Protein AF-A0A944KKH9-F1 (afdb_monomer)

Mean predicted aligned error: 15.94 Å

pLDDT: mean 72.29, std 21.58, range [27.69, 98.31]

Nearest PDB structures (foldseek):
  8tn1-assembly1_B  TM=4.182E-01  e=5.320E+00  synthetic construct
  7xp5-assembly1_R  TM=3.274E-01  e=9.081E+00  Acetivibrio thermocellus

Foldseek 3Di:
DDDLQQDPLLLVVLVVLLLVLLVLLLVLLVVVLCVVVPDPPDDDDCPPVVVNVVSVVSNLVSLVVNVVSLVVNCVLCVVVCPDPPNDPDPVSVVLVVLVVQLNVLSVCLSVLSVVVVVVDDPDDDDSSVVSNVSSCSNVVSVVVNCVVCVVVCVQPVDVPSQADPVRDGDDDPVRDDSSDDPPVPPPPPDDPDDDPPPPPDDADDDDRSVVSCVSSVPDDPPDPDVVVVVVVVVVVVPDDDPDDDDDDDDDDDD

Structure (mmCIF, N/CA/C/O backbone):
data_AF-A0A944KKH9-F1
#
_entry.id   AF-A0A944KKH9-F1
#
loop_
_atom_site.group_PDB
_atom_site.id
_atom_site.type_symbol
_atom_site.label_atom_id
_atom_site.label_alt_id
_atom_site.label_comp_id
_atom_site.label_asym_id
_atom_site.label_entity_id
_atom_site.label_seq_id
_atom_site.pdbx_PDB_ins_code
_atom_site.Cartn_x
_atom_site.Cartn_y
_atom_site.Cartn_z
_atom_site.occupancy
_atom_site.B_iso_or_equiv
_atom_site.auth_seq_id
_atom_site.auth_comp_id
_atom_site.auth_asym_id
_atom_site.auth_atom_id
_atom_site.pdbx_PDB_model_num
ATOM 1 N N . MET A 1 1 ? -4.682 18.441 26.684 1.00 27.69 1 MET A N 1
ATOM 2 C CA . MET A 1 1 ? -4.581 19.286 25.473 1.00 27.69 1 MET A CA 1
ATOM 3 C C . MET A 1 1 ? -4.795 18.408 24.243 1.00 27.69 1 MET A C 1
ATOM 5 O O . MET A 1 1 ? -3.860 17.760 23.792 1.00 27.69 1 MET A O 1
ATOM 9 N N . ALA A 1 2 ? -6.036 18.292 23.765 1.00 29.28 2 ALA A N 1
ATOM 10 C CA . ALA A 1 2 ? -6.352 17.559 22.538 1.00 29.28 2 ALA A CA 1
ATOM 11 C C . ALA A 1 2 ? -6.134 18.502 21.347 1.00 29.28 2 ALA A C 1
ATOM 13 O O . ALA A 1 2 ? -6.720 19.581 21.308 1.00 29.28 2 ALA A O 1
ATOM 14 N N . SER A 1 3 ? -5.246 18.148 20.416 1.00 30.47 3 SER A N 1
ATOM 15 C CA . SER A 1 3 ? -5.043 18.959 19.216 1.00 30.47 3 SER A CA 1
ATOM 16 C C . SER A 1 3 ? -6.273 18.868 18.290 1.00 30.47 3 SER A C 1
ATOM 18 O O . SER A 1 3 ? -6.868 17.792 18.193 1.00 30.47 3 SER A O 1
ATOM 20 N N . PRO A 1 4 ? -6.636 19.941 17.560 1.00 39.06 4 PRO A N 1
ATOM 21 C CA . PRO A 1 4 ? -7.816 19.995 16.677 1.00 39.06 4 PRO A CA 1
ATOM 22 C C . PRO A 1 4 ? -7.866 18.990 15.502 1.00 39.06 4 PRO A C 1
ATOM 24 O O . PRO A 1 4 ? -8.799 19.030 14.710 1.00 39.06 4 PRO A O 1
ATOM 27 N N . ASN A 1 5 ? -6.882 18.092 15.360 1.00 42.72 5 ASN A N 1
ATOM 28 C CA . ASN A 1 5 ? -6.650 17.275 14.157 1.00 42.72 5 ASN A CA 1
ATOM 29 C C . ASN A 1 5 ? -7.143 15.815 14.243 1.00 42.72 5 ASN A C 1
ATOM 31 O O . ASN A 1 5 ? -6.705 14.972 13.462 1.00 42.72 5 ASN A O 1
ATOM 35 N N . ARG A 1 6 ? -8.041 15.469 15.173 1.00 54.31 6 ARG A N 1
ATOM 36 C CA . ARG A 1 6 ? -8.579 14.095 15.302 1.00 54.31 6 ARG A CA 1
ATOM 37 C C . ARG A 1 6 ? -10.061 14.001 14.941 1.00 54.31 6 ARG A C 1
ATOM 39 O O . ARG A 1 6 ? -10.852 13.429 15.680 1.00 54.31 6 ARG A O 1
ATOM 46 N N . ASN A 1 7 ? -10.445 14.538 13.788 1.00 58.34 7 ASN A N 1
ATOM 47 C CA . ASN A 1 7 ? -11.812 14.381 13.295 1.00 58.34 7 ASN A CA 1
ATOM 48 C C . ASN A 1 7 ? -11.965 13.002 12.628 1.00 58.34 7 ASN A C 1
ATOM 50 O O . ASN A 1 7 ? -11.134 12.610 11.805 1.00 58.34 7 ASN A O 1
ATOM 54 N N . ALA A 1 8 ? -13.044 12.272 12.938 1.00 60.56 8 ALA A N 1
ATOM 55 C CA . ALA A 1 8 ? -13.350 10.954 12.357 1.00 60.56 8 ALA A CA 1
ATOM 56 C C . ALA A 1 8 ? -13.280 10.951 10.815 1.00 60.56 8 ALA A C 1
ATOM 58 O O . ALA A 1 8 ? -12.811 9.997 10.192 1.00 60.56 8 ALA A O 1
ATOM 59 N N . ARG A 1 9 ? -13.654 12.074 10.192 1.00 66.44 9 ARG A N 1
ATOM 60 C CA . ARG A 1 9 ? -13.549 12.302 8.749 1.00 66.44 9 ARG A CA 1
ATOM 61 C C . ARG A 1 9 ? -12.108 12.235 8.231 1.00 66.44 9 ARG A C 1
ATOM 63 O O . ARG A 1 9 ? -11.870 11.553 7.236 1.00 66.44 9 ARG A O 1
ATOM 70 N N . SER A 1 10 ? -11.150 12.873 8.905 1.00 66.88 10 SER A N 1
ATOM 71 C CA . SER A 1 10 ? -9.732 12.841 8.518 1.00 66.88 10 SER A CA 1
ATOM 72 C C . SER A 1 10 ? -9.188 11.407 8.584 1.00 66.88 10 SER A C 1
ATOM 74 O O . SER A 1 10 ? -8.499 10.964 7.666 1.00 66.88 10 SER A O 1
ATOM 76 N N . ALA A 1 11 ? -9.587 10.627 9.597 1.00 70.06 11 ALA A N 1
ATOM 77 C CA . ALA A 1 11 ? -9.208 9.216 9.722 1.00 70.06 11 ALA A CA 1
ATOM 78 C C . ALA A 1 11 ? -9.753 8.336 8.577 1.00 70.06 11 ALA A C 1
ATOM 80 O O . ALA A 1 11 ? -9.044 7.443 8.096 1.00 70.06 11 ALA A O 1
ATOM 81 N N . VAL A 1 12 ? -10.984 8.596 8.120 1.00 73.75 12 VAL A N 1
ATOM 82 C CA . VAL A 1 12 ? -11.599 7.904 6.972 1.00 73.75 12 VAL A CA 1
ATOM 83 C C . VAL A 1 12 ? -10.919 8.295 5.661 1.00 73.75 12 VAL A C 1
ATOM 85 O O . VAL A 1 12 ? -10.580 7.419 4.865 1.00 73.75 12 VAL A O 1
ATOM 88 N N . VAL A 1 13 ? -10.686 9.590 5.429 1.00 78.56 13 VAL A N 1
ATOM 89 C CA . VAL A 1 13 ? -10.024 10.084 4.209 1.00 78.56 13 VAL A CA 1
ATOM 90 C C . VAL A 1 13 ? -8.615 9.506 4.091 1.00 78.56 13 VAL A C 1
ATOM 92 O O . VAL A 1 13 ? -8.279 8.947 3.048 1.00 78.56 13 VAL A O 1
ATOM 95 N N . LEU A 1 14 ? -7.825 9.556 5.167 1.00 80.06 14 LEU A N 1
ATOM 96 C CA . LEU A 1 14 ? -6.483 8.969 5.201 1.00 80.06 14 LEU A CA 1
ATOM 97 C C . LEU A 1 14 ? -6.516 7.460 4.936 1.00 80.06 14 LEU A C 1
ATOM 99 O O . LEU A 1 14 ? -5.721 6.967 4.143 1.00 80.06 14 LEU A O 1
ATOM 103 N N . GLY A 1 15 ? -7.466 6.736 5.538 1.00 84.31 15 GLY A N 1
ATOM 104 C CA . GLY A 1 15 ? -7.642 5.303 5.291 1.00 84.31 15 GLY A CA 1
ATOM 105 C C . GLY A 1 15 ? -7.956 4.981 3.827 1.00 84.31 15 GLY A C 1
ATOM 106 O O . GLY A 1 15 ? -7.370 4.061 3.261 1.00 84.31 15 GLY A O 1
ATOM 107 N N . ARG A 1 16 ? -8.830 5.765 3.185 1.00 88.00 16 ARG A N 1
ATOM 108 C CA . ARG A 1 16 ? -9.191 5.585 1.768 1.00 88.00 16 ARG A CA 1
ATOM 109 C C . ARG A 1 16 ? -8.032 5.894 0.828 1.00 88.00 16 ARG A C 1
ATOM 111 O O . ARG A 1 16 ? -7.808 5.135 -0.109 1.00 88.00 16 ARG A O 1
ATOM 118 N N . LEU A 1 17 ? -7.303 6.982 1.077 1.00 90.56 17 LEU A N 1
ATOM 119 C CA . LEU A 1 17 ? -6.124 7.343 0.286 1.00 90.56 17 LEU A CA 1
ATOM 120 C C . LEU A 1 17 ? -5.031 6.279 0.409 1.00 90.56 17 LEU A C 1
ATOM 122 O O . LEU A 1 17 ? -4.457 5.880 -0.599 1.00 90.56 17 LEU A O 1
ATOM 126 N N . LEU A 1 18 ? -4.799 5.778 1.624 1.00 91.25 18 LEU A N 1
ATOM 127 C CA . LEU A 1 18 ? -3.830 4.718 1.883 1.00 91.25 18 LEU A CA 1
ATOM 128 C C . LEU A 1 18 ? -4.221 3.410 1.178 1.00 91.25 18 LEU A C 1
ATOM 130 O O . LEU A 1 18 ? -3.398 2.815 0.489 1.00 91.25 18 LEU A O 1
ATOM 134 N N . GLY A 1 19 ? -5.489 2.996 1.287 1.00 91.94 19 GLY A N 1
ATOM 135 C CA . GLY A 1 19 ? -6.004 1.818 0.585 1.00 91.94 19 GLY A CA 1
ATOM 136 C C . GLY A 1 19 ? -5.890 1.940 -0.937 1.00 91.94 19 GLY A C 1
ATOM 137 O O . GLY A 1 19 ? -5.425 1.012 -1.594 1.00 91.94 19 GLY A O 1
ATOM 138 N N . LEU A 1 20 ? -6.242 3.102 -1.499 1.00 95.75 20 LEU A N 1
ATOM 139 C CA . LEU A 1 20 ? -6.094 3.37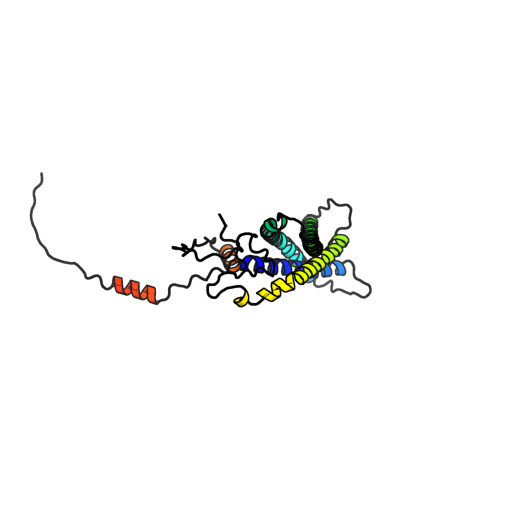1 -2.931 1.00 95.75 20 LEU A CA 1
ATOM 140 C C . LEU A 1 20 ? -4.627 3.292 -3.370 1.00 95.75 20 LEU A C 1
ATOM 142 O O . LEU A 1 20 ? -4.332 2.654 -4.378 1.00 95.75 20 LEU A O 1
ATOM 146 N N . ALA A 1 21 ? -3.712 3.902 -2.614 1.00 96.94 21 ALA A N 1
ATOM 147 C CA . ALA A 1 21 ? -2.289 3.872 -2.927 1.00 96.94 21 ALA A CA 1
ATOM 148 C C . ALA A 1 21 ? -1.737 2.436 -2.925 1.00 96.94 21 ALA A C 1
ATOM 150 O O . ALA A 1 21 ? -1.024 2.065 -3.855 1.00 96.94 21 ALA A O 1
ATOM 151 N N . PHE A 1 22 ? -2.132 1.597 -1.958 1.00 97.69 22 PHE A N 1
ATOM 152 C CA . PHE A 1 22 ? -1.748 0.181 -1.950 1.00 97.69 22 PHE A CA 1
ATOM 153 C C . PHE A 1 22 ? -2.268 -0.584 -3.167 1.00 97.69 22 PHE A C 1
ATOM 155 O O . PHE A 1 22 ? -1.512 -1.346 -3.763 1.00 97.69 22 PHE A O 1
ATOM 162 N N . VAL A 1 23 ? -3.522 -0.369 -3.572 1.00 97.69 23 VAL A N 1
ATOM 163 C CA . VAL A 1 23 ? -4.091 -1.016 -4.768 1.00 97.69 23 VAL A CA 1
ATOM 164 C C . VAL A 1 23 ? -3.362 -0.570 -6.037 1.00 97.69 23 VAL A C 1
ATOM 166 O O . VAL A 1 23 ? -3.048 -1.402 -6.888 1.00 97.69 23 VAL A O 1
ATOM 169 N N . VAL A 1 24 ? -3.041 0.721 -6.149 1.00 98.19 24 VAL A N 1
ATOM 170 C CA . VAL A 1 24 ? -2.259 1.262 -7.270 1.00 98.19 24 VAL A CA 1
ATOM 171 C C . VAL A 1 24 ? -0.868 0.630 -7.316 1.00 98.19 24 VAL A C 1
ATOM 173 O O . VAL A 1 24 ? -0.473 0.127 -8.371 1.00 98.19 24 VAL A O 1
ATOM 176 N N . CYS A 1 25 ? -0.142 0.595 -6.192 1.00 98.19 25 CYS A N 1
ATOM 177 C CA . CYS A 1 25 ? 1.160 -0.069 -6.103 1.00 98.19 25 CYS A CA 1
ATOM 178 C C . CYS A 1 25 ? 1.055 -1.559 -6.443 1.00 98.19 25 CYS A C 1
ATOM 180 O O . CYS A 1 25 ? 1.866 -2.063 -7.211 1.00 98.19 25 CYS A O 1
ATOM 182 N N . PHE A 1 26 ? 0.041 -2.260 -5.939 1.00 98.31 26 PHE A N 1
ATOM 183 C CA . PHE A 1 26 ? -0.151 -3.679 -6.221 1.00 98.31 26 PHE A CA 1
ATOM 184 C C . PHE A 1 26 ? -0.379 -3.941 -7.712 1.00 98.31 26 PHE A C 1
ATOM 186 O O . PHE A 1 26 ? 0.343 -4.734 -8.307 1.00 98.31 26 PHE A O 1
ATOM 193 N N . GLY A 1 27 ? -1.320 -3.235 -8.346 1.00 97.69 27 GLY A N 1
ATOM 194 C CA . GLY A 1 27 ? -1.621 -3.427 -9.768 1.00 97.69 27 GLY A CA 1
ATOM 195 C C . GLY A 1 27 ? -0.436 -3.093 -10.678 1.00 97.69 27 GLY A C 1
ATOM 196 O O . GLY A 1 27 ? -0.085 -3.872 -11.563 1.00 97.69 27 GLY A O 1
ATOM 197 N N . THR A 1 28 ? 0.227 -1.961 -10.430 1.00 97.56 28 THR A N 1
ATOM 198 C CA . THR A 1 28 ? 1.429 -1.562 -11.188 1.00 97.56 28 THR A CA 1
ATOM 199 C C . THR A 1 28 ? 2.620 -2.491 -10.924 1.00 97.56 28 THR A C 1
ATOM 201 O O . THR A 1 28 ? 3.369 -2.805 -11.848 1.00 97.56 28 THR A O 1
ATOM 204 N N . GLY A 1 29 ? 2.765 -2.987 -9.693 1.00 96.81 29 GLY A N 1
ATOM 205 C CA . GLY A 1 29 ? 3.797 -3.944 -9.300 1.00 96.81 29 GLY A CA 1
ATOM 206 C C . GLY A 1 29 ? 3.606 -5.308 -9.959 1.00 96.81 29 GLY A C 1
ATOM 207 O O . GLY A 1 29 ? 4.560 -5.843 -10.518 1.00 96.81 29 GLY A O 1
ATOM 208 N N . LEU A 1 30 ? 2.373 -5.828 -9.985 1.00 96.12 30 LEU A N 1
ATOM 209 C CA . LEU A 1 30 ? 2.032 -7.056 -10.711 1.00 96.12 30 LEU A CA 1
ATOM 210 C C . LEU A 1 30 ? 2.329 -6.924 -12.200 1.00 96.12 30 LEU A C 1
ATOM 212 O O . LEU A 1 30 ? 2.942 -7.816 -12.784 1.00 96.12 30 LEU A O 1
ATOM 216 N N . TYR A 1 31 ? 1.935 -5.803 -12.806 1.00 94.19 31 TYR A N 1
ATOM 217 C CA . TYR A 1 31 ? 2.246 -5.529 -14.205 1.00 94.19 31 TYR A CA 1
ATOM 218 C C . TYR A 1 31 ? 3.760 -5.572 -14.461 1.00 94.19 31 TYR A C 1
ATOM 220 O O . TYR A 1 31 ? 4.216 -6.291 -15.347 1.00 94.19 31 TYR A O 1
ATOM 228 N N . SER A 1 32 ? 4.549 -4.871 -13.641 1.00 93.75 32 SER A N 1
ATOM 229 C CA . SER A 1 32 ? 6.014 -4.861 -13.747 1.00 93.75 32 SER A CA 1
ATOM 230 C C . SER A 1 32 ? 6.636 -6.247 -13.529 1.00 93.75 32 SER A C 1
ATOM 232 O O . SER A 1 32 ? 7.564 -6.631 -14.245 1.00 93.75 32 SER A O 1
ATOM 234 N N . TYR A 1 33 ? 6.110 -7.022 -12.577 1.00 94.56 33 TYR A N 1
ATOM 235 C CA . TYR A 1 33 ? 6.578 -8.371 -12.277 1.00 94.56 33 TYR A CA 1
ATOM 236 C C . TYR A 1 33 ? 6.319 -9.329 -13.441 1.00 94.56 33 TYR A C 1
ATOM 238 O O . TYR A 1 33 ? 7.254 -9.966 -13.921 1.00 94.56 33 TYR A O 1
ATOM 246 N N . PHE A 1 34 ? 5.088 -9.388 -13.952 1.00 93.12 34 PHE A N 1
ATOM 247 C CA . PHE A 1 34 ? 4.732 -10.293 -15.046 1.00 93.12 34 PHE A CA 1
ATOM 248 C C . PHE A 1 34 ? 5.319 -9.880 -16.398 1.00 93.12 34 PHE A C 1
ATOM 250 O O . PHE A 1 34 ? 5.518 -10.735 -17.257 1.00 93.12 34 PHE A O 1
ATOM 257 N N . LEU A 1 35 ? 5.660 -8.604 -16.586 1.00 91.81 35 LEU A N 1
ATOM 258 C CA . LEU A 1 35 ? 6.424 -8.167 -17.754 1.00 91.81 35 LEU A CA 1
ATOM 259 C C . LEU A 1 35 ? 7.851 -8.743 -17.740 1.00 91.81 35 LEU A C 1
ATOM 261 O O . LEU A 1 35 ? 8.397 -9.058 -18.794 1.00 91.81 35 LEU A O 1
ATOM 265 N N . GLN A 1 36 ? 8.443 -8.918 -16.554 1.00 90.81 36 GLN A N 1
ATOM 266 C CA . GLN A 1 36 ? 9.783 -9.494 -16.378 1.00 90.81 36 GLN A CA 1
ATOM 267 C C . GLN A 1 36 ? 9.778 -11.023 -16.232 1.00 90.81 36 GLN A C 1
ATOM 269 O O . GLN A 1 36 ? 10.756 -11.676 -16.586 1.00 90.81 36 GLN A O 1
ATOM 274 N N . GLN A 1 37 ? 8.710 -11.583 -15.666 1.00 90.69 37 GLN A N 1
ATOM 275 C CA . GLN A 1 37 ? 8.531 -13.007 -15.380 1.00 90.69 37 GLN A CA 1
ATOM 276 C C . GLN A 1 37 ? 7.129 -13.454 -15.826 1.00 90.69 37 GLN A C 1
ATOM 278 O O . GLN A 1 37 ? 6.258 -13.696 -14.986 1.00 90.69 37 GLN A O 1
ATOM 283 N N . PRO A 1 38 ? 6.867 -13.514 -17.143 1.00 90.38 38 PRO A N 1
ATOM 284 C CA . PRO A 1 38 ? 5.561 -13.908 -17.653 1.00 90.38 38 PRO A CA 1
ATOM 285 C C . PRO A 1 38 ? 5.282 -15.384 -17.361 1.00 90.38 38 PRO A C 1
ATOM 287 O O . PRO A 1 38 ? 6.163 -16.237 -17.481 1.00 90.38 38 PRO A O 1
ATOM 290 N N . LEU A 1 39 ? 4.032 -15.696 -17.018 1.00 90.00 39 LEU A N 1
ATOM 291 C CA . LEU A 1 39 ? 3.556 -17.078 -16.972 1.00 90.00 39 LEU A CA 1
ATOM 292 C C . LEU A 1 39 ? 3.448 -17.652 -18.399 1.00 90.00 39 LEU A C 1
ATOM 294 O O . LEU A 1 39 ? 3.313 -16.885 -19.362 1.00 90.00 39 LEU A O 1
ATOM 298 N N . PRO A 1 40 ? 3.458 -18.988 -18.564 1.00 92.38 40 PRO A N 1
ATOM 299 C CA . PRO A 1 40 ? 3.258 -19.617 -19.866 1.00 92.38 40 PRO A CA 1
ATOM 300 C C . PRO A 1 40 ? 1.995 -19.091 -20.564 1.00 92.38 40 PRO A C 1
ATOM 302 O O . PRO A 1 40 ? 0.908 -19.096 -19.993 1.00 92.38 40 PRO A O 1
ATOM 305 N N . GLY A 1 41 ? 2.143 -18.608 -21.800 1.00 87.44 41 GLY A N 1
ATOM 306 C CA . GLY A 1 41 ? 1.041 -18.057 -22.599 1.00 87.44 41 GLY A CA 1
ATOM 307 C C . GLY A 1 41 ? 0.744 -16.566 -22.389 1.00 87.44 41 GLY A C 1
ATOM 308 O O . GLY A 1 41 ? 0.039 -15.983 -23.212 1.00 87.44 41 GLY A O 1
ATOM 309 N N . MET A 1 42 ? 1.315 -15.909 -21.371 1.00 89.81 42 MET A N 1
ATOM 310 C CA . MET A 1 42 ? 1.160 -14.461 -21.191 1.00 89.81 42 MET A CA 1
ATOM 311 C C . MET A 1 42 ? 2.081 -13.687 -22.135 1.00 89.81 42 MET A C 1
ATOM 313 O O . MET A 1 42 ? 3.294 -13.885 -22.164 1.00 89.81 42 MET A O 1
ATOM 317 N N . ARG A 1 43 ? 1.492 -12.767 -22.903 1.00 87.19 43 ARG A N 1
ATOM 318 C CA . ARG A 1 43 ? 2.213 -11.833 -23.772 1.00 87.19 43 ARG A CA 1
ATOM 319 C C . ARG A 1 43 ? 1.838 -10.413 -23.380 1.00 87.19 43 ARG A C 1
ATOM 321 O O . ARG A 1 43 ? 0.659 -10.081 -23.327 1.00 87.19 43 ARG A O 1
ATOM 328 N N . PHE A 1 44 ? 2.842 -9.580 -23.135 1.00 85.56 44 PHE A N 1
ATOM 329 C CA . PHE A 1 44 ? 2.655 -8.174 -22.795 1.00 85.56 44 PHE A CA 1
ATOM 330 C C . PHE A 1 44 ? 3.167 -7.272 -23.905 1.00 85.56 44 PHE A C 1
ATOM 332 O O . PHE A 1 44 ? 4.191 -7.551 -24.531 1.00 85.56 44 PHE A O 1
ATOM 339 N N . ALA A 1 45 ? 2.471 -6.159 -24.119 1.00 82.12 45 ALA A N 1
ATOM 340 C CA . ALA A 1 45 ? 2.949 -5.105 -24.993 1.00 82.12 45 ALA A CA 1
ATOM 341 C C . ALA A 1 45 ? 4.144 -4.400 -24.330 1.00 82.12 45 ALA A C 1
ATOM 343 O O . ALA A 1 45 ? 3.994 -3.681 -23.347 1.00 82.12 45 ALA A O 1
ATOM 344 N N . THR A 1 46 ? 5.345 -4.593 -24.877 1.00 82.88 46 THR A N 1
ATOM 345 C CA . THR A 1 46 ? 6.569 -3.892 -24.438 1.00 82.88 46 THR A CA 1
ATOM 346 C C . THR A 1 46 ? 6.720 -2.513 -25.083 1.00 82.88 46 THR A C 1
ATOM 348 O O . THR A 1 46 ? 7.667 -1.779 -24.798 1.00 82.88 46 THR A O 1
ATOM 351 N N . ARG A 1 47 ? 5.783 -2.153 -25.966 1.00 86.50 47 ARG A N 1
ATOM 352 C CA . ARG A 1 47 ? 5.701 -0.865 -26.648 1.00 86.50 47 ARG A CA 1
ATOM 353 C C . ARG A 1 47 ? 4.275 -0.317 -26.558 1.00 86.50 47 ARG A C 1
ATOM 355 O O . ARG A 1 47 ? 3.335 -1.107 -26.633 1.00 86.50 47 ARG A O 1
ATOM 362 N N . PRO A 1 48 ? 4.113 1.011 -26.463 1.00 91.19 48 PRO A N 1
ATOM 363 C CA . PRO A 1 48 ? 5.168 2.030 -26.394 1.00 91.19 48 PRO A CA 1
ATOM 364 C C . PRO A 1 48 ? 5.876 2.051 -25.019 1.00 91.19 48 PRO A C 1
ATOM 366 O O . PRO A 1 48 ? 5.275 1.710 -24.002 1.00 91.19 48 PRO A O 1
ATOM 369 N N . ALA A 1 49 ? 7.158 2.440 -24.967 1.00 90.19 49 ALA A N 1
ATOM 370 C CA . ALA A 1 49 ? 7.965 2.420 -23.731 1.00 90.19 49 ALA A CA 1
ATOM 371 C C . ALA A 1 49 ? 7.401 3.334 -22.620 1.00 90.19 49 ALA A C 1
ATOM 373 O O . ALA A 1 49 ? 7.592 3.091 -21.428 1.00 90.19 49 ALA A O 1
ATOM 374 N N . GLN A 1 50 ? 6.648 4.354 -23.025 1.00 93.81 50 GLN A N 1
ATOM 375 C CA . GLN A 1 50 ? 5.932 5.303 -22.183 1.00 93.81 50 GLN A CA 1
ATOM 376 C C . GLN A 1 50 ? 4.938 4.606 -21.248 1.00 93.81 50 GLN A C 1
ATOM 378 O O . GLN A 1 50 ? 4.730 5.077 -20.133 1.00 93.81 50 GLN A O 1
ATOM 383 N N . LEU A 1 51 ? 4.363 3.467 -21.658 1.00 91.12 51 LEU A N 1
ATOM 384 C CA . LEU A 1 51 ? 3.466 2.693 -20.803 1.00 91.12 51 LEU A CA 1
ATOM 385 C C . LEU A 1 51 ? 4.198 2.208 -19.547 1.00 91.12 51 LEU A C 1
ATOM 387 O O . LEU A 1 51 ? 3.718 2.420 -18.437 1.00 91.12 51 LEU A O 1
ATOM 391 N N . TYR A 1 52 ? 5.388 1.625 -19.715 1.00 92.19 52 TYR A N 1
ATOM 392 C CA . TYR A 1 52 ? 6.198 1.153 -18.592 1.00 92.19 52 TYR A CA 1
ATOM 393 C C . TYR A 1 52 ? 6.677 2.310 -17.706 1.00 92.19 52 TYR A C 1
ATOM 395 O O . TYR A 1 52 ? 6.622 2.215 -16.479 1.00 92.19 52 TYR A O 1
ATOM 403 N N . GLN A 1 53 ? 7.097 3.424 -18.316 1.00 94.56 53 GLN A N 1
ATOM 404 C CA . GLN A 1 53 ? 7.494 4.630 -17.583 1.00 94.56 53 GLN A CA 1
ATOM 405 C C . GLN A 1 53 ? 6.348 5.179 -16.734 1.00 94.56 53 GLN A C 1
ATOM 407 O O . GLN A 1 53 ? 6.553 5.495 -15.565 1.00 94.56 53 GLN A O 1
ATOM 412 N N . PHE A 1 54 ? 5.139 5.249 -17.295 1.00 95.81 54 PHE A N 1
ATOM 413 C CA . PHE A 1 54 ? 3.960 5.709 -16.574 1.00 95.81 54 PHE A CA 1
ATOM 414 C C . PHE A 1 54 ? 3.618 4.778 -15.411 1.00 95.81 54 PHE A C 1
ATOM 416 O O . PHE A 1 54 ? 3.451 5.246 -14.287 1.00 95.81 54 PHE A O 1
ATOM 423 N N . THR A 1 55 ? 3.572 3.461 -15.643 1.00 95.69 55 THR A N 1
ATOM 424 C CA . THR A 1 55 ? 3.255 2.503 -14.575 1.00 95.69 55 THR A CA 1
ATOM 425 C C . THR A 1 55 ? 4.307 2.502 -13.470 1.00 95.69 55 THR A C 1
ATOM 427 O O . THR A 1 55 ? 3.934 2.454 -12.301 1.00 95.69 55 THR A O 1
ATOM 430 N N . GLN A 1 56 ? 5.601 2.623 -13.803 1.00 95.94 56 GLN A N 1
ATOM 431 C CA . GLN A 1 56 ? 6.652 2.712 -12.785 1.00 95.94 56 GLN A CA 1
ATOM 432 C C . GLN A 1 56 ? 6.672 4.044 -12.058 1.00 95.94 56 GLN A C 1
ATOM 434 O O . GLN A 1 56 ? 6.825 4.053 -10.838 1.00 95.94 56 GLN A O 1
ATOM 439 N N . GLY A 1 57 ? 6.488 5.154 -12.772 1.00 96.69 57 GLY A N 1
ATOM 440 C CA . GLY A 1 57 ? 6.342 6.463 -12.147 1.00 96.69 57 GLY A CA 1
ATOM 441 C C . GLY A 1 57 ? 5.190 6.448 -11.148 1.00 96.69 57 GLY A C 1
ATOM 442 O O . GLY A 1 57 ? 5.375 6.800 -9.987 1.00 96.69 57 GLY A O 1
ATOM 443 N N . LEU A 1 58 ? 4.033 5.923 -11.561 1.00 98.00 58 LEU A N 1
ATOM 444 C CA . LEU A 1 58 ? 2.863 5.789 -10.702 1.00 98.00 58 LEU A CA 1
ATOM 445 C C . LEU A 1 58 ? 3.129 4.887 -9.487 1.00 98.00 58 LEU A C 1
ATOM 447 O O . LEU A 1 58 ? 2.774 5.267 -8.373 1.00 98.00 58 LEU A O 1
ATOM 451 N N . HIS A 1 59 ? 3.783 3.736 -9.677 1.00 98.19 59 HIS A N 1
ATOM 452 C CA . HIS A 1 59 ? 4.142 2.820 -8.591 1.00 98.19 59 HIS A CA 1
ATOM 453 C C . HIS A 1 59 ? 5.031 3.497 -7.541 1.00 98.19 59 HIS A C 1
ATOM 455 O O . HIS A 1 59 ? 4.738 3.443 -6.347 1.00 98.19 59 HIS A O 1
ATOM 461 N N . ILE A 1 60 ? 6.104 4.155 -7.989 1.00 97.62 60 ILE A N 1
ATOM 462 C CA . ILE A 1 60 ? 7.089 4.799 -7.114 1.00 97.62 60 ILE A CA 1
ATOM 463 C C . ILE A 1 60 ? 6.458 5.993 -6.397 1.00 97.62 60 ILE A C 1
ATOM 465 O O . ILE A 1 60 ? 6.582 6.111 -5.179 1.00 97.62 60 ILE A O 1
ATOM 469 N N . THR A 1 61 ? 5.742 6.862 -7.115 1.00 97.75 61 THR A N 1
ATOM 470 C CA . THR A 1 61 ? 5.082 8.027 -6.510 1.00 97.75 61 THR A CA 1
ATOM 471 C C . THR A 1 61 ? 4.024 7.606 -5.491 1.00 97.75 61 THR A C 1
ATOM 473 O O . THR A 1 61 ? 3.980 8.178 -4.401 1.00 97.75 61 THR A O 1
ATOM 476 N N . ALA A 1 62 ? 3.210 6.588 -5.791 1.00 97.62 62 ALA A N 1
ATOM 477 C CA . ALA A 1 62 ? 2.256 6.040 -4.828 1.00 97.62 62 ALA A CA 1
ATOM 478 C C . ALA A 1 62 ? 2.969 5.416 -3.614 1.00 97.62 62 ALA A C 1
ATOM 480 O O . ALA A 1 62 ? 2.579 5.688 -2.480 1.00 97.62 62 ALA A O 1
ATOM 481 N N . GLY A 1 63 ? 4.060 4.673 -3.833 1.00 97.06 63 GLY A N 1
ATOM 482 C CA . GLY A 1 63 ? 4.904 4.101 -2.779 1.00 97.06 63 GLY A CA 1
ATOM 483 C C . GLY A 1 63 ? 5.466 5.155 -1.823 1.00 97.06 63 GLY A C 1
ATOM 484 O O . GLY A 1 63 ? 5.383 5.006 -0.605 1.00 97.06 63 GLY A O 1
ATOM 485 N N . ILE A 1 64 ? 5.964 6.267 -2.364 1.00 97.12 64 ILE A N 1
ATOM 486 C CA . ILE A 1 64 ? 6.455 7.402 -1.571 1.00 97.12 64 ILE A CA 1
ATOM 487 C C . ILE A 1 64 ? 5.304 8.070 -0.810 1.00 97.12 64 ILE A C 1
ATOM 489 O O . ILE A 1 64 ? 5.452 8.381 0.371 1.00 97.12 64 ILE A O 1
ATOM 493 N N . ALA A 1 65 ? 4.142 8.255 -1.444 1.00 95.81 65 ALA A N 1
ATOM 494 C CA . ALA A 1 65 ? 2.969 8.850 -0.801 1.00 95.81 65 ALA A CA 1
ATOM 495 C C . ALA A 1 65 ? 2.418 7.996 0.357 1.00 95.81 65 ALA A C 1
ATOM 497 O O . ALA A 1 65 ? 1.844 8.543 1.301 1.00 95.81 65 ALA A O 1
ATOM 498 N N . ILE A 1 66 ? 2.621 6.674 0.328 1.00 96.75 66 ILE A N 1
ATOM 499 C CA . ILE A 1 66 ? 2.246 5.776 1.427 1.00 96.75 66 ILE A CA 1
ATOM 500 C C . ILE A 1 66 ? 3.027 6.099 2.705 1.00 96.75 66 ILE A C 1
ATOM 502 O O . ILE A 1 66 ? 2.446 5.983 3.778 1.00 96.75 66 ILE A O 1
ATOM 506 N N . ILE A 1 67 ? 4.286 6.550 2.634 1.00 94.56 67 ILE A N 1
ATOM 507 C CA . ILE A 1 67 ? 5.118 6.826 3.823 1.00 94.56 67 ILE A CA 1
ATOM 508 C C . ILE A 1 67 ? 4.417 7.789 4.804 1.00 94.56 67 ILE A C 1
ATOM 510 O O . ILE A 1 67 ? 4.136 7.380 5.936 1.00 94.56 67 ILE A O 1
ATOM 514 N N . PRO A 1 68 ? 4.073 9.038 4.423 1.00 92.75 68 PRO A N 1
ATOM 515 C CA . PRO A 1 68 ? 3.405 9.957 5.341 1.00 92.75 68 PRO A CA 1
ATOM 516 C C . PRO A 1 68 ? 1.991 9.495 5.720 1.00 92.75 68 PRO A C 1
ATOM 518 O O . PRO A 1 68 ? 1.569 9.716 6.854 1.00 92.75 68 PRO A O 1
ATOM 521 N N . LEU A 1 69 ? 1.261 8.827 4.817 1.00 89.69 69 LEU A N 1
ATOM 522 C CA . LEU A 1 69 ? -0.084 8.308 5.101 1.00 89.69 69 LEU A CA 1
ATOM 523 C C . LEU A 1 69 ? -0.057 7.200 6.162 1.00 89.69 69 LEU A C 1
ATOM 525 O O . LEU A 1 69 ? -0.886 7.192 7.074 1.00 89.69 69 LEU A O 1
ATOM 529 N N . LEU A 1 70 ? 0.907 6.286 6.058 1.00 89.19 70 LEU A N 1
ATOM 530 C CA . LEU A 1 70 ? 1.099 5.184 6.989 1.00 89.19 70 LEU A CA 1
ATOM 531 C C . LEU A 1 70 ? 1.538 5.712 8.354 1.00 89.19 70 LEU A C 1
ATOM 533 O O . LEU A 1 70 ? 0.942 5.333 9.356 1.00 89.19 70 LEU A O 1
ATOM 537 N N . LEU A 1 71 ? 2.497 6.643 8.404 1.00 87.88 71 LEU A N 1
ATOM 538 C CA . LEU A 1 71 ? 2.918 7.284 9.656 1.00 87.88 71 LEU A CA 1
ATOM 539 C C . LEU A 1 71 ? 1.761 8.025 10.339 1.00 87.88 71 LEU A C 1
ATOM 541 O O . LEU A 1 71 ? 1.555 7.872 11.544 1.00 87.88 71 LEU A O 1
ATOM 545 N N . ALA A 1 72 ? 0.961 8.774 9.574 1.00 83.00 72 ALA A N 1
ATOM 546 C CA . ALA A 1 72 ? -0.225 9.443 10.100 1.00 83.00 72 ALA A CA 1
ATOM 547 C C . ALA A 1 72 ? -1.236 8.437 10.670 1.00 83.00 72 ALA A C 1
ATOM 549 O O . ALA A 1 72 ? -1.774 8.647 11.7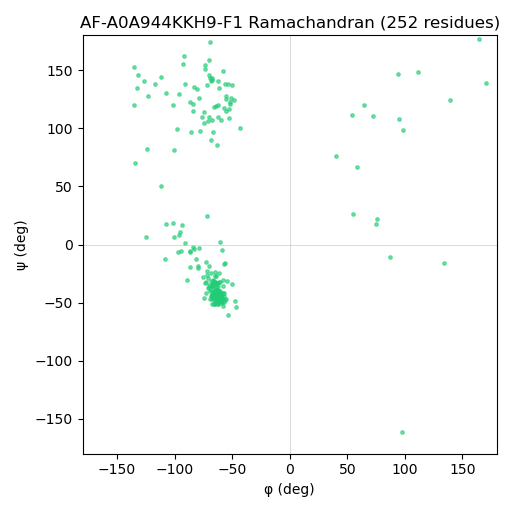59 1.00 83.00 72 ALA A O 1
ATOM 550 N N . LYS A 1 73 ? -1.470 7.319 9.971 1.00 80.56 73 LYS A N 1
ATOM 551 C CA . LYS A 1 73 ? -2.388 6.271 10.429 1.00 80.56 73 LYS A CA 1
ATOM 552 C C . LYS A 1 73 ? -1.867 5.564 11.679 1.00 80.56 73 LYS A C 1
ATOM 554 O O . LYS A 1 73 ? -2.635 5.374 12.617 1.00 80.56 73 LYS A O 1
ATOM 559 N N . LEU A 1 74 ? -0.579 5.226 11.719 1.00 81.12 74 LEU A N 1
ATOM 560 C CA . LEU A 1 74 ? 0.049 4.602 12.881 1.00 81.12 74 LEU A CA 1
ATOM 561 C C . LEU A 1 74 ? -0.053 5.509 14.105 1.00 81.12 74 LEU A C 1
ATOM 563 O O . LEU A 1 74 ? -0.480 5.035 15.148 1.00 81.12 74 LEU A O 1
ATOM 567 N N . ASN A 1 75 ? 0.207 6.813 13.973 1.00 78.19 75 ASN A N 1
ATOM 568 C CA . ASN A 1 75 ? 0.069 7.765 15.082 1.00 78.19 75 ASN A CA 1
ATOM 569 C C . ASN A 1 75 ? -1.350 7.787 15.687 1.00 78.19 75 ASN A C 1
ATOM 571 O O . ASN A 1 75 ? -1.515 7.911 16.899 1.00 78.19 75 ASN A O 1
ATOM 575 N N . VAL A 1 76 ? -2.383 7.626 14.854 1.00 67.25 76 VAL A N 1
ATOM 576 C CA . VAL A 1 76 ? -3.778 7.531 15.320 1.00 67.25 76 VAL A CA 1
ATOM 577 C C . VAL A 1 76 ? -4.040 6.216 16.058 1.00 67.25 76 VAL A C 1
ATOM 579 O O . VAL A 1 76 ? -4.773 6.214 17.041 1.00 67.25 76 VAL A O 1
ATOM 582 N N . VAL A 1 77 ? -3.434 5.115 15.608 1.00 68.31 77 VAL A N 1
ATOM 583 C CA . VAL A 1 77 ? -3.662 3.762 16.147 1.00 68.31 77 VAL A CA 1
ATOM 584 C C . VAL A 1 77 ? -2.760 3.448 17.350 1.00 68.31 77 VAL A C 1
ATOM 586 O O . VAL A 1 77 ? -3.102 2.585 18.156 1.00 68.31 77 VAL A O 1
ATOM 589 N N . MET A 1 78 ? -1.650 4.172 17.542 1.00 68.25 78 MET A N 1
ATOM 590 C CA . MET A 1 78 ? -0.706 3.960 18.650 1.00 68.25 78 MET A CA 1
ATOM 591 C C . MET A 1 78 ? -1.389 3.825 20.023 1.00 68.25 78 MET A C 1
ATOM 593 O O . MET A 1 78 ? -1.105 2.841 20.700 1.00 68.25 78 MET A O 1
ATOM 597 N N . PRO A 1 79 ? -2.329 4.700 20.438 1.00 65.94 79 PRO A N 1
ATOM 598 C CA . PRO A 1 79 ? -3.013 4.560 21.727 1.00 65.94 79 PRO A CA 1
ATOM 599 C C . PRO A 1 79 ? -3.798 3.249 21.871 1.00 65.94 79 PRO A C 1
ATOM 601 O O . PRO A 1 79 ? -3.889 2.708 22.969 1.00 65.94 79 PRO A O 1
ATOM 604 N N . ALA A 1 80 ? -4.341 2.715 20.771 1.00 64.31 80 ALA A N 1
ATOM 605 C CA . ALA A 1 80 ? -5.050 1.439 20.771 1.00 64.31 80 ALA A CA 1
ATOM 606 C C . ALA A 1 80 ? -4.100 0.244 20.961 1.00 64.31 80 ALA A C 1
ATOM 608 O O . ALA A 1 80 ? -4.482 -0.769 21.547 1.00 64.31 80 ALA A O 1
ATOM 609 N N . LEU A 1 81 ? -2.841 0.367 20.524 1.00 62.41 81 LEU A N 1
ATOM 610 C CA . LEU A 1 81 ? -1.828 -0.679 20.688 1.00 62.41 81 LEU A CA 1
ATOM 611 C C . LEU A 1 81 ? -1.347 -0.828 22.137 1.00 62.41 81 LEU A C 1
ATOM 613 O O . LEU A 1 81 ? -0.939 -1.930 22.506 1.00 62.41 81 LEU A O 1
ATOM 617 N N . VAL A 1 82 ? -1.427 0.238 22.943 1.00 69.62 82 VAL A N 1
ATOM 618 C CA . VAL A 1 82 ? -0.977 0.269 24.352 1.00 69.62 82 VAL A CA 1
ATOM 619 C C . VAL A 1 82 ? -2.111 0.004 25.353 1.00 69.62 82 VAL A C 1
ATOM 621 O O . VAL A 1 82 ? -1.941 0.201 26.553 1.00 69.62 82 VAL A O 1
ATOM 624 N N . GLN A 1 83 ? -3.284 -0.434 24.885 1.00 70.50 83 GLN A N 1
ATOM 625 C CA . GLN A 1 83 ? -4.414 -0.731 25.766 1.00 70.50 83 GLN A CA 1
ATOM 626 C C . GLN A 1 83 ? -4.154 -1.944 26.670 1.00 70.50 83 GLN A C 1
ATOM 628 O O . GLN A 1 83 ? -3.605 -2.964 26.247 1.00 70.50 83 GLN A O 1
ATOM 633 N N . THR A 1 84 ? -4.650 -1.853 27.902 1.00 61.53 84 THR A N 1
ATOM 634 C CA . THR A 1 84 ? -4.666 -2.920 28.907 1.00 61.53 84 THR A CA 1
ATOM 635 C C . THR A 1 84 ? -6.114 -3.298 29.264 1.00 61.53 84 THR A C 1
ATOM 637 O O . THR A 1 84 ? -6.956 -2.410 29.401 1.00 61.53 84 THR A O 1
ATOM 640 N N . PRO A 1 85 ? -6.451 -4.598 29.415 1.00 72.69 85 PRO A N 1
ATOM 641 C CA . PRO A 1 85 ? -5.619 -5.778 29.163 1.00 72.69 85 PRO A CA 1
ATOM 642 C C . PRO A 1 85 ? -5.333 -5.988 27.657 1.00 72.69 85 PRO A C 1
ATOM 644 O O . PRO A 1 85 ? -6.208 -5.750 26.823 1.00 72.69 85 PRO A O 1
ATOM 647 N N . PRO A 1 86 ? -4.123 -6.452 27.287 1.00 70.06 86 PRO A N 1
ATOM 648 C CA . PRO A 1 86 ? -3.674 -6.515 25.890 1.00 70.06 86 PRO A CA 1
ATOM 649 C C . PRO A 1 86 ? -4.428 -7.553 25.046 1.00 70.06 86 PRO A C 1
ATOM 651 O O . PRO A 1 86 ? -4.493 -7.443 23.818 1.00 70.06 86 PRO A O 1
ATOM 654 N N . VAL A 1 87 ? -4.985 -8.581 25.686 1.00 76.81 87 VAL A N 1
ATOM 655 C CA . VAL A 1 87 ? -5.783 -9.625 25.044 1.00 76.81 87 VAL A CA 1
ATOM 656 C C . VAL A 1 87 ? -7.011 -9.872 25.904 1.00 76.81 87 VAL A C 1
ATOM 658 O O . VAL A 1 87 ? -6.890 -10.226 27.071 1.00 76.81 87 VAL A O 1
ATOM 661 N N . ARG A 1 88 ? -8.192 -9.671 25.315 1.00 79.00 88 ARG A N 1
ATOM 662 C CA . ARG A 1 88 ? -9.490 -9.901 25.968 1.00 79.00 88 ARG A CA 1
ATOM 663 C C . ARG A 1 88 ? -10.097 -11.272 25.623 1.00 79.00 88 ARG A C 1
ATOM 665 O O . ARG A 1 88 ? -11.112 -11.647 26.188 1.00 79.00 88 ARG A O 1
ATOM 672 N N . GLY A 1 89 ? -9.477 -12.016 24.699 1.00 82.81 89 GLY A N 1
ATOM 673 C CA . GLY A 1 89 ? -9.900 -13.343 24.241 1.00 82.81 89 GLY A CA 1
ATOM 674 C C . GLY A 1 89 ? -9.222 -13.754 22.926 1.00 82.81 89 GLY A C 1
ATOM 675 O O . GLY A 1 89 ? -8.483 -12.964 22.335 1.00 82.81 89 GLY A O 1
ATOM 676 N N . VAL A 1 90 ? -9.493 -14.975 22.449 1.00 81.75 90 VAL A N 1
ATOM 677 C CA . VAL A 1 90 ? -8.885 -15.539 21.220 1.00 81.75 90 VAL A CA 1
ATOM 678 C C . VAL A 1 90 ? -9.225 -14.709 19.981 1.00 81.75 90 VAL A C 1
ATOM 680 O O . VAL A 1 90 ? -8.344 -14.405 19.184 1.00 81.75 90 VAL A O 1
ATOM 683 N N . VAL A 1 91 ? -10.480 -14.272 19.845 1.00 82.12 91 VAL A N 1
ATOM 684 C CA . VAL A 1 91 ? -10.916 -13.431 18.716 1.00 82.12 91 VAL A CA 1
ATOM 685 C C . VAL A 1 91 ? -10.158 -12.101 18.704 1.00 82.12 91 VAL A C 1
ATOM 687 O O . VAL A 1 91 ? -9.577 -11.735 17.689 1.00 82.12 91 VAL A O 1
ATOM 690 N N . HIS A 1 92 ? -10.056 -11.433 19.855 1.00 77.69 92 HIS A N 1
ATOM 691 C CA . HIS A 1 92 ? -9.311 -10.178 19.988 1.00 77.69 92 HIS A CA 1
ATOM 692 C C . HIS A 1 92 ? -7.810 -10.350 19.691 1.00 77.69 92 HIS A C 1
ATOM 694 O O . HIS A 1 92 ? -7.175 -9.463 19.123 1.00 77.69 92 HIS A O 1
ATOM 700 N N . LEU A 1 93 ? -7.218 -11.493 20.057 1.00 81.69 93 LEU A N 1
ATOM 701 C CA . LEU A 1 93 ? -5.837 -11.808 19.688 1.00 81.69 93 LEU A CA 1
ATOM 702 C C . LEU A 1 93 ? -5.679 -11.922 18.167 1.00 81.69 93 LEU A C 1
ATOM 704 O O . LEU A 1 93 ? -4.762 -11.322 17.610 1.00 81.69 93 LEU A O 1
ATOM 708 N N . LEU A 1 94 ? -6.577 -12.650 17.498 1.00 82.94 94 LEU A N 1
ATOM 709 C CA . LEU A 1 94 ? -6.555 -12.806 16.041 1.00 82.94 94 LEU A CA 1
ATOM 710 C C . LEU A 1 94 ? -6.740 -11.465 15.320 1.00 82.94 94 LEU A C 1
ATOM 712 O O . LEU A 1 94 ? -6.038 -11.192 14.347 1.00 82.94 94 LEU A O 1
ATOM 716 N N . GLU A 1 95 ? -7.611 -10.592 15.827 1.00 82.44 95 GLU A N 1
ATOM 717 C CA . GLU A 1 95 ? -7.771 -9.230 15.310 1.00 82.44 95 GLU A CA 1
ATOM 718 C C . GLU A 1 95 ? -6.461 -8.437 15.405 1.00 82.44 95 GLU A C 1
ATOM 720 O O . GLU A 1 95 ? -6.001 -7.882 14.403 1.00 82.44 95 GLU A O 1
ATOM 725 N N . ARG A 1 96 ? -5.803 -8.436 16.572 1.00 84.25 96 ARG A N 1
ATOM 726 C CA . ARG A 1 96 ? -4.518 -7.739 16.757 1.00 84.25 96 ARG A CA 1
ATOM 727 C C . ARG A 1 96 ? -3.408 -8.325 15.888 1.00 84.25 96 ARG A C 1
ATOM 729 O O . ARG A 1 96 ? -2.641 -7.561 15.306 1.00 84.25 96 ARG A O 1
ATOM 736 N N . LEU A 1 97 ? -3.339 -9.650 15.760 1.00 85.19 97 LEU A N 1
ATOM 737 C CA . LEU A 1 97 ? -2.381 -10.320 14.877 1.00 85.19 97 LEU A CA 1
ATOM 738 C C . LEU A 1 97 ? -2.611 -9.942 13.412 1.00 85.19 97 LEU A C 1
ATOM 740 O O . LEU A 1 97 ? -1.648 -9.648 12.710 1.00 85.19 97 LEU A O 1
ATOM 744 N N . SER A 1 98 ? -3.868 -9.873 12.960 1.00 86.56 98 SER A N 1
ATOM 745 C CA . SER A 1 98 ? -4.190 -9.460 11.587 1.00 86.56 98 SER A CA 1
ATOM 746 C C . SER A 1 98 ? -3.681 -8.045 11.281 1.00 86.56 98 SER A C 1
ATOM 748 O O . SER A 1 98 ? -3.084 -7.806 10.230 1.00 86.56 98 SER A O 1
ATOM 750 N N . ILE A 1 99 ? -3.832 -7.124 12.240 1.00 86.31 99 ILE A N 1
ATOM 751 C CA . ILE A 1 99 ? -3.340 -5.746 12.139 1.00 86.31 99 ILE A CA 1
ATOM 752 C C . ILE A 1 99 ? -1.812 -5.728 12.156 1.00 86.31 99 ILE A C 1
ATOM 754 O O . ILE A 1 99 ? -1.207 -5.038 11.340 1.00 86.31 99 ILE A O 1
ATOM 758 N N . ALA A 1 100 ? -1.180 -6.495 13.048 1.00 87.75 100 ALA A N 1
ATOM 759 C CA . ALA A 1 100 ? 0.274 -6.577 13.135 1.00 87.75 100 ALA A CA 1
ATOM 760 C C . ALA A 1 100 ? 0.894 -7.088 11.826 1.00 87.75 100 ALA A C 1
ATOM 762 O O . ALA A 1 100 ? 1.849 -6.489 11.336 1.00 87.75 100 ALA A O 1
ATOM 763 N N . VAL A 1 101 ? 0.315 -8.133 11.224 1.00 92.00 101 VAL A N 1
ATOM 764 C CA . VAL A 1 101 ? 0.745 -8.658 9.918 1.00 92.00 101 VAL A CA 1
ATOM 765 C C . VAL A 1 101 ? 0.600 -7.597 8.831 1.00 92.00 101 VAL A C 1
ATOM 767 O O . VAL A 1 101 ? 1.547 -7.371 8.080 1.00 92.00 101 VAL A O 1
ATOM 770 N N . PHE A 1 102 ? -0.543 -6.909 8.771 1.00 92.50 102 PHE A N 1
ATOM 771 C CA . PHE A 1 102 ? -0.770 -5.844 7.794 1.00 92.50 102 PHE A CA 1
ATOM 772 C C . PHE A 1 102 ? 0.246 -4.701 7.935 1.00 92.50 102 PHE A C 1
ATOM 774 O O . PHE A 1 102 ? 0.871 -4.297 6.954 1.00 92.50 102 PHE A O 1
ATOM 781 N N . VAL A 1 103 ? 0.461 -4.210 9.159 1.00 91.56 103 VAL A N 1
ATOM 782 C CA . VAL A 1 103 ? 1.410 -3.123 9.444 1.00 91.56 103 VAL A CA 1
ATOM 783 C C . VAL A 1 103 ? 2.844 -3.543 9.125 1.00 91.56 103 VAL A C 1
ATOM 785 O O . VAL A 1 103 ? 3.558 -2.799 8.454 1.00 91.56 103 VAL A O 1
ATOM 788 N N . ALA A 1 104 ? 3.263 -4.735 9.556 1.00 93.12 104 ALA A N 1
ATOM 789 C CA . ALA A 1 104 ? 4.598 -5.250 9.276 1.00 93.12 104 ALA A CA 1
ATOM 790 C C . ALA A 1 104 ? 4.831 -5.403 7.766 1.00 93.12 104 ALA A C 1
ATOM 792 O O . ALA A 1 104 ? 5.835 -4.913 7.250 1.00 93.12 104 ALA A O 1
ATOM 793 N N . ALA A 1 105 ? 3.879 -6.003 7.041 1.00 96.44 105 ALA A N 1
ATOM 794 C CA . ALA A 1 105 ? 3.957 -6.145 5.591 1.00 96.44 105 ALA A CA 1
ATOM 795 C C . ALA A 1 105 ? 4.034 -4.781 4.889 1.00 96.44 105 ALA A C 1
ATOM 797 O O . ALA A 1 105 ? 4.853 -4.613 3.987 1.00 96.44 105 ALA A O 1
ATOM 798 N N . ALA A 1 10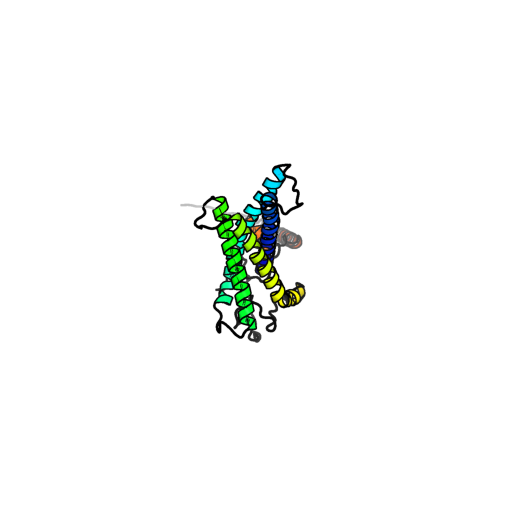6 ? 3.242 -3.795 5.324 1.00 96.12 106 ALA A N 1
ATOM 799 C CA . ALA A 1 106 ? 3.245 -2.448 4.756 1.00 96.12 106 ALA A CA 1
ATOM 800 C C . ALA A 1 106 ? 4.598 -1.750 4.942 1.00 96.12 106 ALA A C 1
ATOM 802 O O . ALA A 1 106 ? 5.141 -1.197 3.987 1.00 96.12 106 ALA A O 1
ATOM 803 N N . ILE A 1 107 ? 5.164 -1.807 6.152 1.00 95.19 107 ILE A N 1
ATOM 804 C CA . ILE A 1 107 ? 6.472 -1.211 6.453 1.00 95.19 107 ILE A CA 1
ATOM 805 C C . ILE A 1 107 ? 7.561 -1.887 5.619 1.00 95.19 107 ILE A C 1
ATOM 807 O O . ILE A 1 107 ? 8.327 -1.197 4.951 1.00 95.19 107 ILE A O 1
ATOM 811 N N . VAL A 1 108 ? 7.611 -3.223 5.609 1.00 96.38 108 VAL A N 1
ATOM 812 C CA . VAL A 1 108 ? 8.624 -3.969 4.845 1.00 96.38 108 VAL A CA 1
ATOM 813 C C . VAL A 1 108 ? 8.515 -3.665 3.351 1.00 96.38 108 VAL A C 1
ATOM 815 O O . VAL A 1 108 ? 9.532 -3.408 2.708 1.00 96.38 108 VAL A O 1
ATOM 818 N N . GLN A 1 109 ? 7.304 -3.635 2.792 1.00 97.69 109 GLN A N 1
ATOM 819 C CA . GLN A 1 109 ? 7.064 -3.280 1.391 1.00 97.69 109 GLN A CA 1
ATOM 820 C C . GLN A 1 109 ? 7.589 -1.889 1.055 1.00 97.69 109 GLN A C 1
ATOM 822 O O . GLN A 1 109 ? 8.395 -1.729 0.143 1.00 97.69 109 GLN A O 1
ATOM 827 N N . VAL A 1 110 ? 7.191 -0.882 1.828 1.00 96.94 110 VAL A N 1
ATOM 828 C CA . VAL A 1 110 ? 7.575 0.506 1.562 1.00 96.94 110 VAL A CA 1
ATOM 829 C C . VAL A 1 110 ? 9.078 0.706 1.731 1.00 96.94 110 VAL A C 1
ATOM 831 O O . VAL A 1 110 ? 9.703 1.326 0.876 1.00 96.94 110 VAL A O 1
ATOM 834 N N . VAL A 1 111 ? 9.680 0.146 2.784 1.00 96.50 111 VAL A N 1
ATOM 835 C CA . VAL A 1 111 ? 11.126 0.253 3.029 1.00 96.50 111 VAL A CA 1
ATOM 836 C C . VAL A 1 111 ? 11.915 -0.446 1.927 1.00 96.50 111 VAL A C 1
ATOM 838 O O . VAL A 1 111 ? 12.790 0.168 1.325 1.00 96.50 111 VAL A O 1
ATOM 841 N N . THR A 1 112 ? 11.598 -1.705 1.613 1.00 96.88 112 THR A N 1
ATOM 842 C CA . THR A 1 112 ? 12.326 -2.439 0.564 1.00 96.88 112 THR A CA 1
ATOM 843 C C . THR A 1 112 ? 12.143 -1.792 -0.808 1.00 96.88 112 THR A C 1
ATOM 845 O O . 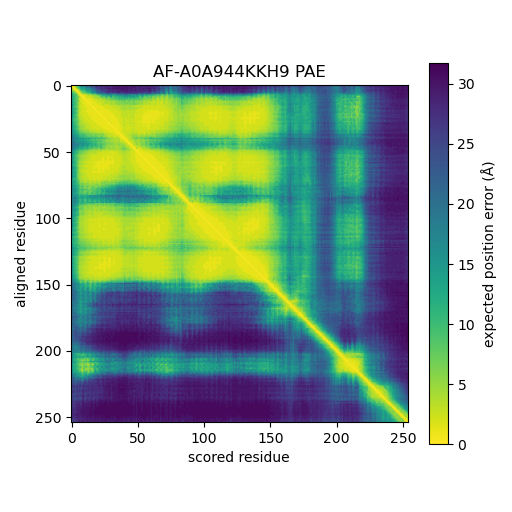THR A 1 112 ? 13.115 -1.663 -1.549 1.00 96.88 112 THR A O 1
ATOM 848 N N . GLY A 1 113 ? 10.932 -1.329 -1.132 1.00 96.69 113 GLY A N 1
ATOM 849 C CA . GLY A 1 113 ? 10.640 -0.613 -2.374 1.00 96.69 113 GLY A CA 1
ATOM 850 C C . GLY A 1 113 ? 11.399 0.709 -2.480 1.00 96.69 113 GLY A C 1
ATOM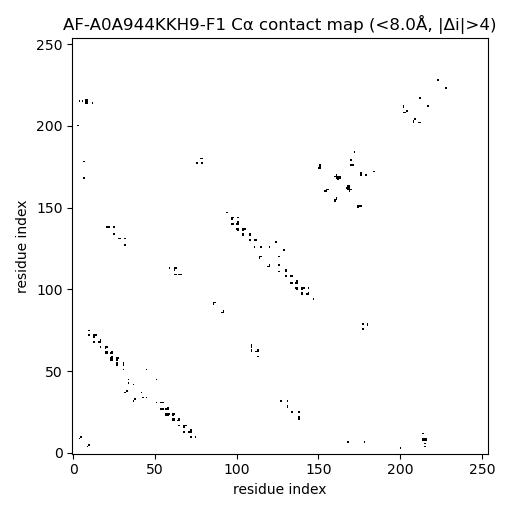 851 O O . GLY A 1 113 ? 11.999 0.988 -3.517 1.00 96.69 113 GLY A O 1
ATOM 852 N N . LEU A 1 114 ? 11.442 1.491 -1.397 1.00 96.75 114 LEU A N 1
ATOM 853 C CA . LEU A 1 114 ? 12.201 2.739 -1.332 1.00 96.75 114 LEU A CA 1
ATOM 854 C C . LEU A 1 114 ? 13.697 2.484 -1.529 1.00 96.75 114 LEU A C 1
ATOM 856 O O . LEU A 1 114 ? 14.324 3.127 -2.366 1.00 96.75 114 LEU A O 1
ATOM 860 N N . LEU A 1 115 ? 14.267 1.515 -0.817 1.00 96.69 115 LEU A N 1
ATOM 861 C CA . LEU A 1 115 ? 15.686 1.181 -0.930 1.00 96.69 115 LEU A CA 1
ATOM 862 C C . LEU A 1 115 ? 16.062 0.648 -2.320 1.00 96.69 115 LEU A C 1
ATOM 864 O O . LEU A 1 115 ? 17.123 0.989 -2.844 1.00 96.69 115 LEU A O 1
ATOM 868 N N . ASN A 1 116 ? 15.150 -0.073 -2.977 1.00 95.69 116 ASN A N 1
ATOM 869 C CA . ASN A 1 116 ? 15.301 -0.476 -4.372 1.00 95.69 116 ASN A CA 1
ATOM 870 C C . ASN A 1 116 ? 15.402 0.731 -5.330 1.00 95.69 116 ASN A C 1
ATOM 872 O O . ASN A 1 116 ? 16.139 0.652 -6.311 1.00 95.69 116 ASN A O 1
ATOM 876 N N . THR A 1 117 ? 14.744 1.868 -5.049 1.00 94.75 117 THR A N 1
ATOM 877 C CA . THR A 1 117 ? 14.922 3.093 -5.868 1.00 94.75 117 THR A CA 1
ATOM 878 C C . THR A 1 117 ? 16.341 3.661 -5.788 1.00 94.75 117 THR A C 1
ATOM 880 O O . THR A 1 117 ? 16.819 4.241 -6.759 1.00 94.75 117 THR A O 1
ATOM 883 N N . TYR A 1 118 ? 17.036 3.417 -4.674 1.00 95.25 118 TYR A N 1
ATOM 884 C CA . TYR A 1 118 ? 18.449 3.748 -4.475 1.00 95.25 118 TYR A CA 1
ATOM 885 C C . TYR A 1 118 ? 19.398 2.611 -4.867 1.00 95.25 118 TYR A C 1
ATOM 887 O O . TYR A 1 118 ? 20.606 2.744 -4.700 1.00 95.25 118 TYR A O 1
ATOM 895 N N . GLN A 1 119 ? 18.867 1.487 -5.362 1.00 93.69 119 GLN A N 1
ATOM 896 C CA . GLN A 1 119 ? 19.626 0.273 -5.678 1.00 93.69 119 GLN A CA 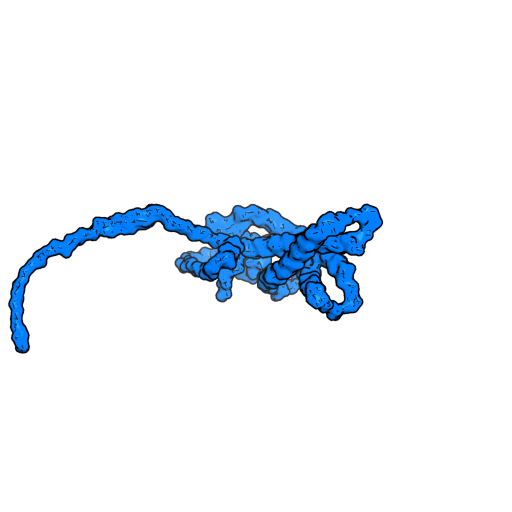1
ATOM 897 C C . GLN A 1 119 ? 20.458 -0.263 -4.498 1.00 93.69 119 GLN A C 1
ATOM 899 O O . GLN A 1 119 ? 21.460 -0.949 -4.700 1.00 93.69 119 GLN A O 1
ATOM 904 N N . TRP A 1 120 ? 20.040 0.022 -3.263 1.00 97.00 120 TRP A N 1
ATOM 905 C CA . TRP A 1 120 ? 20.713 -0.462 -2.064 1.00 97.00 120 TRP A CA 1
ATOM 906 C C . TRP A 1 120 ? 19.958 -1.659 -1.482 1.00 97.00 120 TRP A C 1
ATOM 908 O O . TRP A 1 120 ? 18.788 -1.551 -1.119 1.00 97.00 120 TRP A O 1
ATOM 918 N N . TYR A 1 121 ? 20.635 -2.806 -1.391 1.0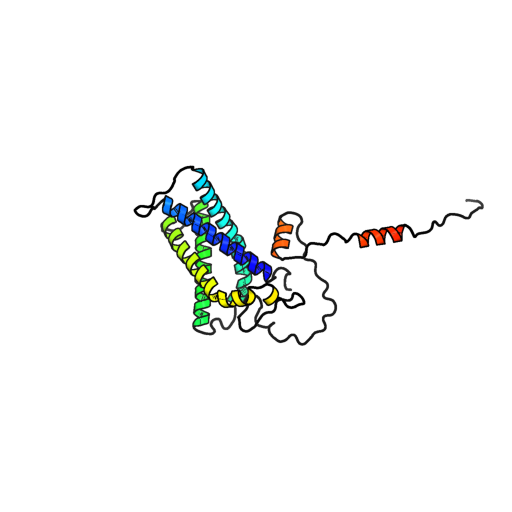0 95.31 121 TYR A N 1
ATOM 919 C CA . TYR A 1 121 ? 20.051 -4.080 -0.961 1.00 95.31 121 TYR A CA 1
ATOM 920 C C . TYR A 1 121 ? 20.837 -4.646 0.231 1.00 95.31 121 TYR A C 1
ATOM 922 O O . TYR A 1 121 ? 21.693 -5.510 0.047 1.00 95.31 121 TYR A O 1
ATOM 930 N N . PRO A 1 122 ? 20.576 -4.190 1.468 1.00 94.06 122 PRO A N 1
ATOM 931 C CA . PRO A 1 122 ? 21.207 -4.723 2.680 1.00 94.06 122 PRO A CA 1
ATOM 932 C C . PRO A 1 122 ? 20.707 -6.130 3.070 1.00 94.06 122 PRO A C 1
ATOM 934 O O . PRO A 1 122 ? 20.748 -6.507 4.238 1.00 94.06 122 PRO A O 1
ATOM 937 N N . TRP A 1 123 ? 20.202 -6.910 2.114 1.00 92.50 123 TRP A N 1
ATOM 938 C CA . TRP A 1 123 ? 19.628 -8.233 2.331 1.00 92.50 123 TRP A CA 1
ATOM 939 C C . TRP A 1 123 ? 20.118 -9.242 1.286 1.00 92.50 123 TRP A C 1
ATOM 941 O O . TRP A 1 123 ? 20.404 -8.864 0.150 1.00 92.50 123 TRP A O 1
ATOM 951 N N . PRO A 1 124 ? 20.161 -10.542 1.630 1.00 93.88 124 PRO A N 1
ATOM 952 C CA . PRO A 1 124 ? 20.674 -11.581 0.736 1.00 93.88 124 PRO A CA 1
ATOM 953 C C . PRO A 1 124 ? 19.625 -12.150 -0.237 1.00 93.88 124 PRO A C 1
ATOM 955 O O . PRO A 1 124 ? 19.952 -12.992 -1.067 1.00 93.88 124 PRO A O 1
ATOM 958 N N . PHE A 1 125 ? 18.352 -11.756 -0.123 1.00 94.75 125 PHE A N 1
ATOM 959 C CA . PHE A 1 125 ? 17.254 -12.350 -0.893 1.00 94.75 125 PHE A CA 1
ATOM 960 C C . PHE A 1 125 ? 16.944 -11.608 -2.210 1.00 94.75 125 PHE A C 1
ATOM 962 O O . PHE A 1 125 ? 17.176 -10.401 -2.326 1.00 94.75 125 PHE A O 1
ATOM 969 N N . PRO A 1 126 ? 16.347 -12.287 -3.210 1.00 93.62 126 PRO A N 1
ATOM 970 C CA . PRO A 1 126 ? 15.983 -11.661 -4.478 1.00 93.62 126 PRO A CA 1
ATOM 971 C C . PRO A 1 126 ? 14.805 -10.694 -4.303 1.00 93.62 126 PRO A C 1
ATOM 973 O O . PRO A 1 126 ? 13.651 -11.113 -4.184 1.00 93.62 126 PRO A O 1
ATOM 976 N N . PHE A 1 127 ? 15.094 -9.389 -4.353 1.00 94.50 127 PHE A N 1
ATOM 977 C CA . PHE A 1 127 ? 14.111 -8.318 -4.144 1.00 94.50 127 PHE A CA 1
ATOM 978 C C . PHE A 1 127 ? 12.812 -8.540 -4.929 1.00 94.50 127 PHE A C 1
ATOM 980 O O . PHE A 1 127 ? 11.748 -8.584 -4.330 1.00 94.50 127 PHE A O 1
ATOM 987 N N . LYS A 1 128 ? 12.882 -8.751 -6.251 1.00 93.31 128 LYS A N 1
ATOM 988 C CA . LYS A 1 128 ? 11.689 -8.836 -7.117 1.00 93.31 128 LYS A CA 1
ATOM 989 C C . LYS A 1 128 ? 10.704 -9.926 -6.690 1.00 93.31 128 LYS A C 1
ATOM 991 O O . LYS A 1 128 ? 9.500 -9.702 -6.698 1.00 93.31 128 LYS A O 1
ATOM 996 N N . GLN A 1 129 ? 11.216 -11.096 -6.317 1.00 95.12 129 GLN A N 1
ATOM 997 C CA . GLN A 1 129 ? 10.396 -12.250 -5.943 1.00 95.12 129 GLN A CA 1
ATOM 998 C C . GLN A 1 129 ? 9.787 -12.045 -4.555 1.00 95.12 129 GLN A C 1
ATOM 1000 O O . GLN A 1 129 ? 8.584 -12.222 -4.377 1.00 95.12 129 GLN A O 1
ATOM 1005 N N . VAL A 1 130 ? 10.603 -11.602 -3.594 1.00 96.38 130 VAL A N 1
ATOM 1006 C CA . VAL A 1 130 ? 10.163 -11.363 -2.214 1.00 96.38 130 VAL A CA 1
ATOM 1007 C C . VAL A 1 130 ? 9.185 -10.194 -2.140 1.00 96.38 130 VAL A C 1
ATOM 1009 O O . VAL A 1 130 ? 8.145 -10.303 -1.498 1.00 96.38 130 VAL A O 1
ATOM 1012 N N . HIS A 1 131 ? 9.471 -9.099 -2.840 1.00 97.06 131 HIS A N 1
ATOM 1013 C CA . HIS A 1 131 ? 8.608 -7.925 -2.900 1.00 97.06 131 HIS A CA 1
ATOM 1014 C C . HIS A 1 131 ? 7.278 -8.250 -3.595 1.00 97.06 131 HIS A C 1
ATOM 1016 O O . HIS A 1 131 ? 6.228 -7.847 -3.110 1.00 97.06 131 HIS A O 1
ATOM 1022 N N . ASN A 1 132 ? 7.269 -9.066 -4.655 1.00 96.94 132 ASN A N 1
ATOM 1023 C CA . ASN A 1 132 ? 6.017 -9.541 -5.247 1.00 96.94 132 ASN A CA 1
ATOM 1024 C C . ASN A 1 132 ? 5.226 -10.449 -4.285 1.00 96.94 132 ASN A C 1
ATOM 1026 O O . ASN A 1 132 ? 4.041 -10.221 -4.060 1.00 96.94 132 ASN A O 1
ATOM 1030 N N . ALA A 1 133 ? 5.874 -11.434 -3.656 1.00 97.31 133 ALA A N 1
ATOM 1031 C CA . ALA A 1 133 ? 5.218 -12.350 -2.718 1.00 97.31 133 ALA A CA 1
ATOM 1032 C C . ALA A 1 133 ? 4.611 -11.614 -1.510 1.00 97.31 133 ALA A C 1
ATOM 1034 O O . ALA A 1 133 ? 3.445 -11.812 -1.166 1.00 97.31 133 ALA A O 1
ATOM 1035 N N . LEU A 1 134 ? 5.371 -10.700 -0.902 1.00 97.81 134 LEU A N 1
ATOM 1036 C CA . LEU A 1 134 ? 4.891 -9.877 0.206 1.00 97.81 134 LEU A CA 1
ATOM 1037 C C . LEU A 1 134 ? 3.762 -8.925 -0.216 1.00 97.81 134 LEU A C 1
ATOM 1039 O O . LEU A 1 134 ? 2.976 -8.527 0.639 1.00 97.81 134 LEU A O 1
ATOM 1043 N N . ALA A 1 135 ? 3.648 -8.558 -1.496 1.00 97.56 135 ALA A N 1
ATOM 1044 C CA . ALA A 1 135 ? 2.560 -7.703 -1.963 1.00 97.56 135 ALA A CA 1
ATOM 1045 C C . ALA A 1 135 ? 1.207 -8.431 -1.868 1.00 97.56 135 ALA A C 1
ATOM 1047 O O . ALA A 1 135 ? 0.211 -7.826 -1.471 1.00 97.56 135 ALA A O 1
ATOM 1048 N N . TYR A 1 136 ? 1.176 -9.746 -2.119 1.00 98.06 136 TYR A N 1
ATOM 1049 C CA . TYR A 1 136 ? -0.009 -10.574 -1.865 1.00 98.06 136 TYR A CA 1
ATOM 1050 C C . TYR A 1 136 ? -0.336 -10.675 -0.375 1.00 98.06 136 TYR A C 1
ATOM 1052 O O . TYR A 1 136 ? -1.504 -10.589 -0.005 1.00 98.06 136 TYR A O 1
ATOM 1060 N N . VAL A 1 137 ? 0.675 -10.800 0.493 1.00 97.88 137 VAL A N 1
ATOM 1061 C CA . VAL A 1 137 ? 0.472 -10.791 1.954 1.00 97.88 137 VAL A CA 1
ATOM 1062 C C . VAL A 1 137 ? -0.115 -9.453 2.408 1.00 97.88 137 VAL A C 1
ATOM 1064 O O . VAL A 1 137 ? -1.065 -9.424 3.192 1.00 97.88 137 VAL A O 1
ATOM 1067 N N . LEU A 1 138 ? 0.401 -8.342 1.882 1.00 97.44 138 LEU A N 1
ATOM 1068 C CA . LEU A 1 138 ? -0.085 -6.998 2.177 1.00 97.44 138 LEU A CA 1
ATOM 1069 C C . LEU A 1 138 ? -1.543 -6.808 1.736 1.00 97.44 138 LEU A C 1
ATOM 1071 O O . LEU A 1 138 ? -2.370 -6.380 2.536 1.00 97.44 138 LEU A O 1
ATOM 1075 N N . ILE A 1 139 ? -1.883 -7.146 0.489 1.00 97.12 139 ILE A N 1
ATOM 1076 C CA . ILE A 1 139 ? -3.254 -6.990 -0.017 1.00 97.12 139 ILE A CA 1
ATOM 1077 C C . ILE A 1 139 ? -4.219 -7.979 0.639 1.00 97.12 139 ILE A C 1
ATOM 1079 O O . ILE A 1 139 ? -5.330 -7.592 0.994 1.00 97.12 139 ILE A O 1
ATOM 1083 N N . GLY A 1 140 ? -3.803 -9.226 0.861 1.00 96.25 140 GLY A N 1
ATOM 1084 C CA . GLY A 1 140 ? -4.612 -10.226 1.557 1.00 96.25 140 GLY A CA 1
ATOM 1085 C C . GLY A 1 140 ? -4.911 -9.822 3.002 1.00 96.25 140 GLY A C 1
ATOM 1086 O O . GLY A 1 140 ? -6.061 -9.889 3.435 1.00 96.25 140 GLY A O 1
ATOM 1087 N N . SER A 1 141 ? -3.910 -9.321 3.732 1.00 94.31 141 SER A N 1
ATOM 1088 C CA . SER A 1 141 ? -4.109 -8.809 5.096 1.00 94.31 141 SER A CA 1
ATOM 1089 C C . SER A 1 141 ? -4.910 -7.506 5.128 1.00 94.31 141 SER A C 1
ATOM 1091 O O . SER A 1 141 ? -5.730 -7.342 6.027 1.00 94.31 141 SER A O 1
ATOM 1093 N N . LEU A 1 142 ? -4.766 -6.619 4.136 1.00 92.12 142 LEU A N 1
ATOM 1094 C CA . LEU A 1 142 ? -5.629 -5.443 3.979 1.00 92.12 142 LEU A CA 1
ATOM 1095 C C . LEU A 1 142 ? -7.091 -5.847 3.748 1.00 92.12 142 LEU A C 1
ATOM 1097 O O . LEU A 1 142 ? -7.988 -5.297 4.383 1.00 92.12 142 LEU A O 1
ATOM 1101 N N . ALA A 1 143 ? -7.342 -6.812 2.862 1.00 91.50 143 ALA A N 1
ATOM 1102 C CA . ALA A 1 143 ? -8.683 -7.318 2.590 1.00 91.50 143 ALA A CA 1
ATOM 1103 C C . ALA A 1 143 ? -9.296 -7.974 3.836 1.00 91.50 143 ALA A C 1
ATOM 1105 O O . ALA A 1 143 ? -10.445 -7.690 4.172 1.00 91.50 143 ALA A O 1
ATOM 1106 N N . LEU A 1 144 ? -8.513 -8.778 4.566 1.00 88.62 144 LEU A N 1
ATOM 1107 C CA . LEU A 1 144 ? -8.916 -9.349 5.852 1.00 88.62 144 LEU A CA 1
ATOM 1108 C C . LEU A 1 144 ? -9.231 -8.251 6.876 1.00 88.62 144 LEU A C 1
ATOM 1110 O O . LEU A 1 144 ? -10.282 -8.289 7.511 1.00 88.62 144 LEU A O 1
ATOM 1114 N N . HIS A 1 145 ? -8.362 -7.247 7.001 1.00 86.19 145 HIS A N 1
ATOM 1115 C CA . HIS A 1 145 ? -8.550 -6.110 7.900 1.00 86.19 145 HIS A CA 1
ATOM 1116 C C . HIS A 1 145 ? -9.852 -5.359 7.595 1.00 86.19 145 HIS A C 1
ATOM 1118 O O . HIS A 1 145 ? -10.637 -5.080 8.504 1.00 86.19 145 HIS A O 1
ATOM 1124 N N . ILE A 1 146 ? -10.115 -5.082 6.314 1.00 84.38 146 ILE A N 1
ATOM 1125 C CA . ILE A 1 146 ? -11.364 -4.457 5.870 1.00 84.38 146 ILE A CA 1
ATOM 1126 C C . ILE A 1 146 ? -12.553 -5.368 6.173 1.00 84.38 146 ILE A C 1
ATOM 1128 O O . ILE A 1 146 ? -13.541 -4.872 6.696 1.00 84.38 146 ILE A O 1
ATOM 1132 N N . GLY A 1 147 ? -12.470 -6.673 5.895 1.00 82.00 147 GLY A N 1
ATOM 1133 C CA . GLY A 1 147 ? -13.547 -7.639 6.134 1.00 82.00 147 GLY A CA 1
ATOM 1134 C C . GLY A 1 147 ? -13.936 -7.760 7.609 1.00 82.00 147 GLY A C 1
ATOM 1135 O O . GLY A 1 147 ? -15.118 -7.706 7.943 1.00 82.00 147 GLY A O 1
ATOM 1136 N N . VAL A 1 148 ? -12.948 -7.831 8.504 1.00 76.19 148 VAL A N 1
ATOM 1137 C CA . VAL A 1 148 ? -13.162 -7.851 9.962 1.00 76.19 148 VAL A CA 1
ATOM 1138 C C . VAL A 1 148 ? -13.793 -6.540 10.434 1.00 76.19 148 VAL A C 1
ATOM 1140 O O . VAL A 1 148 ? -14.768 -6.544 11.186 1.00 76.19 148 VAL A O 1
ATOM 1143 N N . LYS A 1 149 ? -13.296 -5.400 9.941 1.00 69.50 149 LYS A N 1
ATOM 1144 C CA . LYS A 1 149 ? -13.860 -4.080 10.256 1.00 69.50 149 LYS A CA 1
ATOM 1145 C C . LYS A 1 149 ? -15.125 -3.763 9.452 1.00 69.50 149 LYS A C 1
ATOM 1147 O O . LYS A 1 149 ? -15.739 -2.731 9.706 1.00 69.50 149 LYS A O 1
ATOM 1152 N N . LEU A 1 150 ? -15.567 -4.618 8.527 1.00 63.28 150 LEU A N 1
ATOM 1153 C CA . LEU A 1 150 ? -16.681 -4.312 7.628 1.00 63.28 150 LEU A CA 1
ATOM 1154 C C . LEU A 1 150 ? -17.988 -4.157 8.396 1.00 63.28 150 LEU A C 1
ATOM 1156 O O . LEU A 1 150 ? -18.782 -3.309 8.022 1.00 63.28 150 LEU A O 1
ATOM 1160 N N . ARG A 1 151 ? -18.182 -4.886 9.505 1.00 59.34 151 ARG A N 1
ATOM 1161 C CA . ARG A 1 151 ? -19.341 -4.687 10.396 1.00 59.34 151 ARG A CA 1
ATOM 1162 C C . ARG A 1 151 ? -19.351 -3.312 11.064 1.00 59.34 151 ARG A C 1
ATOM 1164 O O . ARG A 1 151 ? -20.410 -2.710 11.214 1.00 59.34 151 ARG A O 1
ATOM 1171 N N . VAL A 1 152 ? -18.172 -2.800 11.421 1.00 62.19 152 VAL A N 1
ATOM 1172 C CA . VAL A 1 152 ? -18.001 -1.432 11.927 1.00 62.19 152 VAL A CA 1
ATOM 1173 C C . VAL A 1 152 ? -18.303 -0.438 10.807 1.00 62.19 152 VAL A C 1
ATOM 1175 O O . VAL A 1 152 ? -19.142 0.443 10.954 1.00 62.19 152 VAL A O 1
ATOM 1178 N N . ILE A 1 153 ? -17.675 -0.624 9.646 1.00 57.72 153 ILE A N 1
ATOM 1179 C CA . ILE A 1 153 ? -17.800 0.262 8.483 1.00 57.72 153 ILE A CA 1
ATOM 1180 C C . ILE A 1 153 ? -19.239 0.298 7.952 1.00 57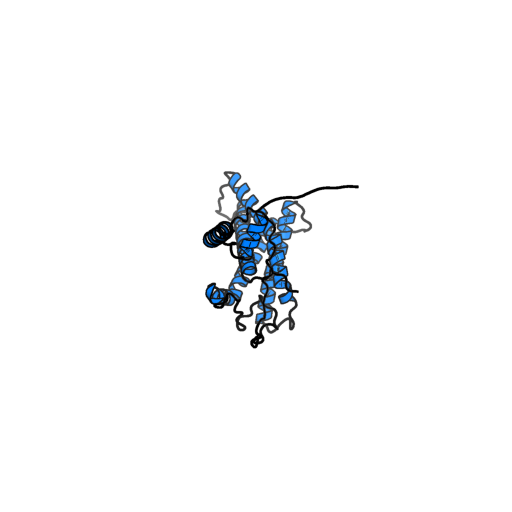.72 153 ILE A C 1
ATOM 1182 O O . ILE A 1 153 ? -19.723 1.372 7.606 1.00 57.72 153 ILE A O 1
ATOM 1186 N N . SER A 1 154 ? -19.940 -0.838 7.911 1.00 59.97 154 SER A N 1
ATOM 1187 C CA . SER A 1 154 ? -21.327 -0.930 7.447 1.00 59.97 154 SER A CA 1
ATOM 1188 C C . SER A 1 154 ? -22.285 -0.194 8.373 1.00 59.97 154 SER A C 1
ATOM 1190 O O . SER A 1 154 ? -23.241 0.409 7.893 1.00 59.97 154 SER A O 1
ATOM 1192 N N . ARG A 1 155 ? -22.017 -0.203 9.687 1.00 57.25 155 ARG A N 1
ATOM 1193 C CA . ARG A 1 155 ? -22.838 0.510 10.672 1.00 57.25 155 ARG A CA 1
ATOM 1194 C C . ARG A 1 155 ? -22.720 2.032 10.546 1.00 57.25 155 ARG A C 1
ATOM 1196 O O . ARG A 1 155 ? -23.701 2.725 10.772 1.00 57.25 155 ARG A O 1
ATOM 1203 N N . TYR A 1 156 ? -21.562 2.534 10.116 1.00 56.28 156 TYR A N 1
ATOM 1204 C CA . TYR A 1 156 ? -21.279 3.967 9.938 1.00 56.28 156 TYR A CA 1
ATOM 1205 C C . TYR A 1 156 ? -21.199 4.399 8.459 1.00 56.28 156 TYR A C 1
ATOM 1207 O O . TYR A 1 156 ? -20.630 5.445 8.133 1.00 56.28 156 TYR A O 1
ATOM 1215 N N . TRP A 1 157 ? -21.730 3.586 7.536 1.00 54.50 157 TRP A N 1
ATOM 1216 C CA . TRP A 1 157 ? -21.575 3.775 6.085 1.00 54.50 157 TRP A CA 1
ATOM 1217 C C . TRP A 1 157 ? -22.254 5.048 5.564 1.00 54.50 157 TRP A C 1
ATOM 1219 O O . TRP A 1 157 ? -21.796 5.678 4.608 1.00 54.50 157 TRP A O 1
ATOM 1229 N N . ARG A 1 158 ? -23.350 5.460 6.200 1.00 57.34 158 ARG A N 1
ATOM 1230 C CA . ARG A 1 158 ? -24.053 6.707 5.896 1.00 57.34 158 ARG A CA 1
ATOM 1231 C C . ARG A 1 158 ? -23.589 7.793 6.857 1.00 57.34 158 ARG A C 1
ATOM 1233 O O . ARG A 1 158 ? -23.671 7.628 8.064 1.00 57.34 158 ARG A O 1
ATOM 1240 N N . ALA A 1 159 ? -23.211 8.955 6.322 1.00 52.78 159 ALA A N 1
ATOM 1241 C CA . ALA A 1 159 ? -22.811 10.111 7.132 1.00 52.78 159 ALA A CA 1
ATOM 1242 C C . ALA A 1 159 ? -23.874 10.525 8.172 1.00 52.78 159 ALA A C 1
ATOM 1244 O O . ALA A 1 159 ? -23.517 10.970 9.253 1.00 52.78 159 ALA A O 1
ATOM 1245 N N . ARG A 1 160 ? -25.166 10.323 7.873 1.00 52.97 160 ARG A N 1
ATOM 1246 C CA . ARG A 1 160 ? -26.276 10.574 8.811 1.00 52.97 160 ARG A CA 1
ATOM 1247 C C . ARG A 1 160 ? -26.354 9.598 9.993 1.00 52.97 160 ARG A C 1
ATOM 1249 O O . ARG A 1 160 ? -27.017 9.906 10.967 1.00 52.97 160 ARG A O 1
ATOM 1256 N N . ASP A 1 161 ? -25.714 8.436 9.888 1.00 54.31 161 ASP A N 1
ATOM 1257 C CA . ASP A 1 161 ? -25.756 7.389 10.914 1.00 54.31 161 ASP A CA 1
ATOM 1258 C C . ASP A 1 161 ? -24.540 7.510 11.866 1.00 54.31 161 ASP A C 1
ATOM 1260 O O . ASP A 1 161 ? -24.458 6.814 12.872 1.00 54.31 161 ASP A O 1
ATOM 1264 N N . SER A 1 162 ? -23.605 8.421 11.560 1.00 54.31 162 SER A N 1
ATOM 1265 C CA . SER A 1 162 ? -22.362 8.656 12.312 1.00 54.31 162 SER A CA 1
ATOM 1266 C C . SER A 1 162 ? -22.358 9.974 13.087 1.00 54.31 162 SER A C 1
ATOM 1268 O O . SER A 1 162 ? -21.465 10.186 13.905 1.00 54.31 162 SER A O 1
ATOM 1270 N N . TYR A 1 163 ? -23.313 10.867 12.815 1.00 57.47 163 TYR A N 1
ATOM 1271 C CA . TYR A 1 163 ? -23.401 12.193 13.418 1.00 57.47 163 TYR A CA 1
ATOM 1272 C C . TYR A 1 163 ? -24.830 12.470 13.897 1.00 57.47 163 TYR A C 1
ATOM 1274 O O . TYR A 1 163 ? -25.776 12.187 13.166 1.00 57.47 163 TYR A O 1
ATOM 1282 N N . ASP A 1 164 ? -24.980 13.011 15.109 1.00 57.94 164 ASP A N 1
ATOM 1283 C CA . ASP A 1 164 ? -26.278 13.477 15.615 1.00 57.94 164 ASP A CA 1
ATOM 1284 C C . ASP A 1 164 ? -26.751 14.736 14.858 1.00 57.94 164 ASP A C 1
ATOM 1286 O O . ASP A 1 164 ? -26.019 15.316 14.051 1.00 57.94 164 ASP A O 1
ATOM 1290 N N . GLU A 1 165 ? -27.977 15.193 15.131 1.00 53.34 165 GLU A N 1
ATOM 1291 C CA . GLU A 1 165 ? -28.538 16.425 14.544 1.00 53.34 165 GLU A CA 1
ATOM 1292 C C . GLU A 1 165 ? -27.674 17.678 14.804 1.00 53.34 165 GLU A C 1
ATOM 1294 O O . GLU A 1 165 ? -27.811 18.682 14.107 1.00 53.34 165 GLU A O 1
ATOM 1299 N N . HIS A 1 166 ? -26.740 17.607 15.758 1.00 50.81 166 HIS A N 1
ATOM 1300 C CA . HIS A 1 166 ? -25.817 18.674 16.142 1.00 50.81 166 HIS A CA 1
ATOM 1301 C C . HIS A 1 166 ? -24.408 18.488 15.540 1.00 50.81 166 HIS A C 1
ATOM 1303 O O . HIS A 1 166 ? -23.489 19.242 15.866 1.00 50.81 166 HIS A O 1
ATOM 1309 N N . GLY A 1 167 ? -24.210 17.496 14.662 1.00 53.25 167 GLY A N 1
ATOM 1310 C CA . GLY A 1 167 ? -22.937 17.233 13.989 1.00 53.25 167 GLY A CA 1
ATOM 1311 C C . GLY A 1 167 ? -21.867 16.582 14.873 1.00 53.25 167 GLY A C 1
ATOM 1312 O O . GLY A 1 167 ? -20.686 16.609 14.516 1.00 53.25 167 GLY A O 1
ATOM 1313 N N . ARG A 1 168 ? -22.240 15.994 16.016 1.00 54.50 168 ARG A N 1
ATOM 1314 C CA . ARG A 1 168 ? -21.320 15.282 16.919 1.00 54.50 168 ARG A CA 1
ATOM 1315 C C . ARG A 1 168 ? -21.248 13.809 16.557 1.00 54.50 168 ARG A C 1
ATOM 1317 O O . ARG A 1 168 ? -22.266 13.195 16.262 1.00 54.50 168 ARG A O 1
ATOM 1324 N N . PHE A 1 169 ? -20.042 13.242 16.586 1.00 56.22 169 PHE A N 1
ATOM 1325 C CA . PHE A 1 169 ? -19.836 11.829 16.271 1.00 56.22 169 PHE A CA 1
ATOM 1326 C C . PHE A 1 169 ? -20.519 10.944 17.322 1.00 56.22 169 PHE A C 1
ATOM 1328 O O . PHE A 1 169 ? -20.154 10.997 18.497 1.00 56.22 169 PHE A O 1
ATOM 1335 N N . VAL A 1 170 ? -21.492 10.134 16.903 1.00 58.53 170 VAL A N 1
ATOM 1336 C CA . VAL A 1 170 ? -22.170 9.177 17.785 1.00 58.53 170 VAL A CA 1
ATOM 1337 C C . VAL A 1 170 ? -21.337 7.902 17.812 1.00 58.53 170 VAL A C 1
ATOM 1339 O O . VAL A 1 170 ? -21.413 7.074 16.907 1.00 58.53 170 VAL A O 1
ATOM 1342 N N . ALA A 1 171 ? -20.501 7.766 18.840 1.00 51.97 171 ALA A N 1
ATOM 1343 C CA . ALA A 1 171 ? -19.784 6.528 19.098 1.00 51.97 171 ALA A CA 1
ATOM 1344 C C . ALA A 1 171 ? -20.769 5.508 19.667 1.00 51.97 171 ALA A C 1
ATOM 1346 O O . ALA A 1 171 ? -21.292 5.687 20.765 1.00 51.97 171 ALA A O 1
ATOM 1347 N N . ASP A 1 172 ? -21.033 4.441 18.924 1.00 47.97 172 ASP A N 1
ATOM 1348 C CA . ASP A 1 172 ? -21.786 3.326 19.462 1.00 47.97 172 ASP A CA 1
ATOM 1349 C C . ASP A 1 172 ? -20.841 2.331 20.182 1.00 47.97 172 ASP A C 1
ATOM 1351 O O . ASP A 1 172 ? -19.889 1.810 19.580 1.00 47.97 172 ASP A O 1
ATOM 1355 N N . PRO A 1 173 ? -21.098 2.059 21.474 1.00 46.88 173 PRO A N 1
ATOM 1356 C CA . PRO A 1 173 ? -20.210 1.278 22.328 1.00 46.88 173 PRO A CA 1
ATOM 1357 C C . PRO A 1 173 ? -20.215 -0.217 21.988 1.00 46.88 173 PRO A C 1
ATOM 1359 O O . PRO A 1 173 ? -19.311 -0.939 22.402 1.00 46.88 173 PRO A O 1
ATOM 1362 N N . THR A 1 174 ? -21.185 -0.714 21.210 1.00 40.97 174 THR A N 1
ATOM 1363 C CA . THR A 1 174 ? -21.259 -2.148 20.885 1.00 40.97 174 THR A CA 1
ATOM 1364 C C . THR A 1 174 ? -20.353 -2.557 19.723 1.00 40.97 174 THR A C 1
ATOM 1366 O O . THR A 1 174 ? -20.263 -3.742 19.405 1.00 40.97 174 THR A O 1
ATOM 1369 N N . VAL A 1 175 ? -19.663 -1.597 19.089 1.00 43.22 175 VAL A N 1
ATOM 1370 C CA . VAL A 1 175 ? -18.912 -1.824 17.839 1.00 43.22 175 VAL A CA 1
ATOM 1371 C C . VAL A 1 175 ? -17.438 -1.413 17.928 1.00 43.22 175 VAL A C 1
ATOM 1373 O O . VAL A 1 175 ? -16.707 -1.539 16.950 1.00 43.22 175 VAL A O 1
ATOM 1376 N N . GLY A 1 176 ? -16.949 -1.026 19.113 1.00 46.12 176 GLY A N 1
ATOM 1377 C CA . GLY A 1 176 ? -15.513 -0.857 19.371 1.00 46.12 176 GLY A CA 1
ATOM 1378 C C . GLY A 1 176 ? -14.865 0.156 18.425 1.00 46.12 176 GLY A C 1
ATOM 1379 O O . GLY A 1 176 ? -14.062 -0.187 17.554 1.00 46.12 176 GLY A O 1
ATOM 1380 N N . SER A 1 177 ? -15.246 1.422 18.563 1.00 45.12 177 SER A N 1
ATOM 1381 C CA . SER A 1 177 ? -14.675 2.505 17.770 1.00 45.12 177 SER A CA 1
ATOM 1382 C C . SER A 1 177 ? -13.279 2.868 18.294 1.00 45.12 177 SER A C 1
ATOM 1384 O O . SER A 1 177 ? -13.148 3.511 19.330 1.00 45.12 177 SER A O 1
ATOM 1386 N N . GLU A 1 178 ? -12.226 2.558 17.529 1.00 51.19 178 GLU A N 1
ATOM 1387 C CA . GLU A 1 178 ? -10.849 3.043 17.775 1.00 51.19 178 GLU A CA 1
ATOM 1388 C C . GLU A 1 178 ? -10.724 4.584 17.768 1.00 51.19 178 GLU A C 1
ATOM 1390 O O . GLU A 1 178 ? -9.649 5.122 18.026 1.00 51.19 178 GLU A O 1
ATOM 1395 N N . LEU A 1 179 ? -11.802 5.311 17.448 1.00 49.25 179 LEU A N 1
ATOM 1396 C CA . LEU A 1 179 ? -11.812 6.770 17.366 1.00 49.25 179 LEU A CA 1
ATOM 1397 C C . LEU A 1 179 ? -11.955 7.463 18.732 1.00 49.25 179 LEU A C 1
ATOM 1399 O O . LEU A 1 179 ? -11.692 8.663 18.793 1.00 49.25 179 LEU A O 1
ATOM 1403 N N . LEU A 1 180 ? -12.306 6.752 19.815 1.00 44.59 180 LEU A N 1
ATOM 1404 C CA . LEU A 1 180 ? -12.311 7.305 21.177 1.00 44.59 180 LEU A CA 1
ATOM 1405 C C . LEU A 1 180 ? -11.491 6.435 22.153 1.00 44.59 180 LEU A C 1
ATOM 1407 O O . LEU A 1 180 ? -11.545 5.208 22.078 1.00 44.59 180 LEU A O 1
ATOM 1411 N N . PRO A 1 181 ? -10.735 7.040 23.091 1.00 37.91 181 PRO A N 1
ATOM 1412 C CA . PRO A 1 181 ? -10.149 6.315 24.215 1.00 37.91 181 PRO A CA 1
ATOM 1413 C C . PRO A 1 181 ? -11.247 5.710 25.116 1.00 37.91 181 PRO A C 1
ATOM 1415 O O . PRO A 1 181 ? -12.227 6.408 25.402 1.00 37.91 181 PRO A O 1
ATOM 1418 N N . PRO A 1 182 ? -11.077 4.481 25.644 1.00 36.25 182 PRO A N 1
ATOM 1419 C CA . PRO A 1 182 ? -11.993 3.931 26.641 1.00 36.25 182 PRO A CA 1
ATOM 1420 C C . PRO A 1 182 ? -11.920 4.793 27.910 1.00 36.25 182 PRO A C 1
ATOM 1422 O O . PRO A 1 182 ? -10.847 4.943 28.493 1.00 36.25 182 PRO A O 1
ATOM 1425 N N . GLY A 1 183 ? -13.040 5.405 28.302 1.00 38.41 183 GLY A N 1
ATOM 1426 C CA . GLY A 1 183 ? -13.131 6.324 29.450 1.00 38.41 183 GLY A CA 1
ATOM 1427 C C . GLY A 1 183 ? -13.893 7.627 29.180 1.00 38.41 183 GLY A C 1
ATOM 1428 O O . GLY A 1 183 ? -14.329 8.281 30.120 1.00 38.41 183 GLY A O 1
ATOM 1429 N N . GLN A 1 184 ? -14.125 7.978 27.911 1.00 44.25 184 GLN A N 1
ATOM 1430 C CA . GLN A 1 184 ? -15.081 9.029 27.513 1.00 44.25 184 GLN A CA 1
ATOM 1431 C C . GLN A 1 184 ? -16.462 8.466 27.124 1.00 44.25 184 GLN A C 1
ATOM 1433 O O . GLN A 1 184 ? -17.316 9.196 26.636 1.00 44.25 184 GLN A O 1
ATOM 1438 N N . GLU A 1 185 ? -16.676 7.167 27.346 1.00 40.59 185 GLU A N 1
ATOM 1439 C CA . GLU A 1 185 ? -17.915 6.437 27.038 1.00 40.59 185 GLU A CA 1
ATOM 1440 C C . GLU A 1 185 ? -18.954 6.500 28.173 1.00 40.59 185 GLU A C 1
ATOM 1442 O O . GLU A 1 185 ? -20.082 6.043 28.002 1.00 40.59 185 GLU A O 1
ATOM 1447 N N . ALA A 1 186 ? -18.606 7.065 29.335 1.00 32.72 186 ALA A N 1
ATOM 1448 C CA . ALA A 1 186 ? -19.582 7.291 30.396 1.00 32.72 186 ALA A CA 1
ATOM 1449 C C . ALA A 1 186 ? -20.585 8.375 29.955 1.00 32.72 186 ALA A C 1
ATOM 1451 O O . ALA A 1 186 ? -20.159 9.354 29.334 1.00 32.72 186 ALA A O 1
ATOM 1452 N N . PRO A 1 187 ? -21.890 8.242 30.273 1.00 38.47 187 PRO A N 1
ATOM 1453 C CA . PRO A 1 187 ? -22.887 9.233 29.899 1.00 38.47 187 PRO A CA 1
ATOM 1454 C C . PRO A 1 187 ? -22.423 10.605 30.378 1.00 38.47 187 PRO A C 1
ATOM 1456 O O . PRO A 1 187 ? -22.272 10.823 31.581 1.00 38.47 187 PRO A O 1
ATOM 1459 N N . LEU A 1 188 ? -22.173 11.524 29.443 1.00 40.16 188 LEU A N 1
ATOM 1460 C CA . LEU A 1 188 ? -22.063 12.940 29.756 1.00 40.16 188 LEU A CA 1
ATOM 1461 C C . LEU A 1 188 ? -23.437 13.357 30.286 1.00 40.16 188 LEU A C 1
ATOM 1463 O O . LEU A 1 188 ? -24.303 13.793 29.530 1.00 40.16 188 LEU A O 1
ATOM 1467 N N . ALA A 1 189 ? -23.653 13.161 31.588 1.00 35.31 189 ALA A N 1
ATOM 1468 C CA . ALA A 1 189 ? -24.673 13.872 32.327 1.00 35.31 189 ALA A CA 1
ATOM 1469 C C . ALA A 1 189 ? -24.498 15.343 31.958 1.00 35.31 189 ALA A C 1
ATOM 1471 O O . ALA A 1 189 ? -23.383 15.864 32.012 1.00 35.31 189 ALA A O 1
ATOM 1472 N N . ALA A 1 190 ? -25.582 15.940 31.470 1.00 41.19 190 ALA A N 1
ATOM 1473 C CA . ALA A 1 190 ? -25.629 17.267 30.892 1.00 41.19 190 ALA A CA 1
ATOM 1474 C C . ALA A 1 190 ? -24.819 18.272 31.725 1.00 41.19 190 ALA A C 1
ATOM 1476 O O . ALA A 1 190 ? -25.286 18.776 32.741 1.00 41.19 190 ALA A O 1
ATOM 1477 N N . VAL A 1 191 ? -23.599 18.570 31.280 1.00 35.06 191 VAL A N 1
ATOM 1478 C CA . VAL A 1 191 ? -22.890 19.770 31.706 1.00 35.06 191 VAL A CA 1
ATOM 1479 C C . VAL A 1 191 ? -23.407 20.871 30.784 1.00 35.06 191 VAL A C 1
ATOM 1481 O O . VAL A 1 191 ? -23.180 20.779 29.570 1.00 35.06 191 VAL A O 1
ATOM 1484 N N . PRO A 1 192 ? -24.122 21.891 31.292 1.00 38.53 192 PRO A N 1
ATOM 1485 C CA . PRO A 1 192 ? -24.465 23.040 30.475 1.00 38.53 192 PRO A CA 1
ATOM 1486 C C . PRO A 1 192 ? -23.145 23.688 30.063 1.00 38.53 192 PRO A C 1
ATOM 1488 O O . PRO A 1 192 ? -22.390 24.191 30.893 1.00 38.53 192 PRO A O 1
ATOM 1491 N N . SER A 1 193 ? -22.814 23.573 28.781 1.00 40.69 193 SER A N 1
ATOM 1492 C CA . SER A 1 193 ? -21.565 24.091 28.241 1.00 40.69 193 SER A CA 1
ATOM 1493 C C . SER A 1 193 ? -21.725 25.596 28.070 1.00 40.69 193 SER A C 1
ATOM 1495 O O . SER A 1 193 ? -22.312 26.044 27.088 1.00 40.69 193 SER A O 1
ATOM 1497 N N . ALA A 1 194 ? -21.237 26.367 29.038 1.00 40.31 194 ALA A N 1
ATOM 1498 C CA . ALA A 1 194 ? -20.959 27.778 28.832 1.00 40.31 194 ALA A CA 1
ATOM 1499 C C . ALA A 1 194 ? -19.880 27.902 27.740 1.00 40.31 194 ALA A C 1
ATOM 1501 O O . ALA A 1 194 ? -18.798 27.330 27.864 1.00 40.31 194 ALA A O 1
ATOM 1502 N N . ASP A 1 195 ? -20.235 28.588 26.655 1.00 39.72 195 ASP A N 1
ATOM 1503 C CA . ASP A 1 195 ? -19.365 29.198 25.648 1.00 39.72 195 ASP A CA 1
ATOM 1504 C C . ASP A 1 195 ? -18.125 28.395 25.227 1.00 39.72 195 ASP A C 1
ATOM 1506 O O . ASP A 1 195 ? -16.976 28.728 25.527 1.00 39.72 195 ASP 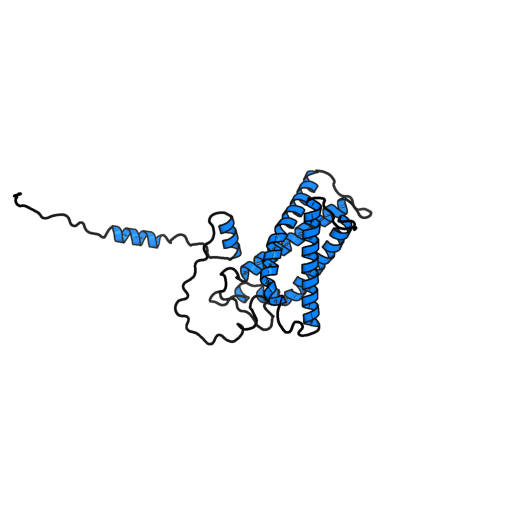A O 1
ATOM 1510 N N . ALA A 1 196 ? -18.352 27.365 24.410 1.00 35.91 196 ALA A N 1
ATOM 1511 C CA . ALA A 1 196 ? -17.298 26.810 23.572 1.00 35.91 196 ALA A CA 1
ATOM 1512 C C . ALA A 1 196 ? -16.922 27.835 22.488 1.00 35.91 196 ALA A C 1
ATOM 1514 O O . ALA A 1 196 ? -17.487 27.847 21.395 1.00 35.91 196 ALA A O 1
ATOM 1515 N N . VAL A 1 197 ? -15.955 28.703 22.790 1.00 32.38 197 VAL A N 1
ATOM 1516 C CA . VAL A 1 197 ? -15.294 29.551 21.792 1.00 32.38 197 VAL A CA 1
ATOM 1517 C C . VAL A 1 197 ? -14.687 28.629 20.724 1.00 32.38 197 VAL A C 1
ATOM 1519 O O . VAL A 1 197 ? -13.812 27.820 21.051 1.00 32.38 197 VAL A O 1
ATOM 1522 N N . PRO A 1 198 ? -15.116 28.695 19.450 1.00 39.84 198 PRO A N 1
ATOM 1523 C CA . PRO A 1 198 ? -14.529 27.870 18.408 1.00 39.84 198 PRO A CA 1
ATOM 1524 C C . PRO A 1 198 ? -13.087 28.332 18.183 1.00 39.84 198 PRO A C 1
ATOM 1526 O O . PRO A 1 198 ? -12.838 29.395 17.616 1.00 39.84 198 PRO A O 1
ATOM 1529 N N . VAL A 1 199 ? -12.117 27.533 18.631 1.00 37.06 199 VAL A N 1
ATOM 1530 C CA . VAL A 1 199 ? -10.707 27.742 18.293 1.00 37.06 199 VAL A CA 1
ATOM 1531 C C . VAL A 1 199 ? -10.573 27.488 16.794 1.00 37.06 199 VAL A C 1
ATOM 1533 O O . VAL A 1 199 ? -10.504 26.345 16.343 1.00 37.06 199 VAL A O 1
ATOM 1536 N N . ALA A 1 200 ? -10.598 28.560 16.004 1.00 45.62 200 ALA A N 1
ATOM 1537 C CA . ALA A 1 200 ? -10.400 28.493 14.567 1.00 45.62 200 ALA A CA 1
ATOM 1538 C C . ALA A 1 200 ? -9.018 27.889 14.287 1.00 45.62 200 ALA A C 1
ATOM 1540 O O . ALA A 1 200 ? -7.987 28.529 14.508 1.00 45.62 200 ALA A O 1
ATOM 1541 N N . ALA A 1 201 ? -8.989 26.641 13.816 1.00 55.44 201 ALA A N 1
ATOM 1542 C CA . ALA A 1 201 ? -7.763 26.016 13.349 1.00 55.44 201 ALA A CA 1
ATOM 1543 C C . ALA A 1 201 ? -7.146 26.910 12.259 1.00 55.44 201 ALA A C 1
ATOM 1545 O O . ALA A 1 201 ? -7.740 27.139 11.203 1.00 55.44 201 ALA A O 1
ATOM 1546 N N . SER A 1 202 ? -5.968 27.471 12.537 1.00 62.00 202 SER A N 1
ATOM 1547 C CA . SER A 1 202 ? -5.251 28.300 11.571 1.00 62.00 202 SER A CA 1
ATOM 1548 C C . SER A 1 202 ? -4.630 27.404 10.506 1.00 62.00 202 SER A C 1
ATOM 1550 O O . SER A 1 202 ? -3.630 26.731 10.739 1.00 62.00 202 SER A O 1
ATOM 1552 N N . TYR A 1 203 ? -5.243 27.385 9.324 1.00 70.88 203 TYR A N 1
ATOM 1553 C CA . TYR A 1 203 ? -4.714 26.677 8.163 1.00 70.88 203 TYR A CA 1
ATOM 1554 C C . TYR A 1 203 ? -3.665 27.537 7.440 1.00 70.88 203 TYR A C 1
ATOM 1556 O O . TYR A 1 203 ? -3.930 28.719 7.192 1.00 70.88 203 TYR A O 1
ATOM 1564 N N . PRO A 1 204 ? -2.510 26.973 7.030 1.00 76.19 204 PRO A N 1
ATOM 1565 C CA . PRO A 1 204 ? -1.546 27.694 6.201 1.00 76.19 204 PRO A CA 1
ATOM 1566 C C . PRO A 1 204 ? -2.206 28.169 4.898 1.00 76.19 204 PRO A C 1
ATOM 1568 O O . PRO A 1 204 ? -3.129 27.534 4.393 1.00 76.19 204 PRO A O 1
ATOM 1571 N N . ARG A 1 205 ? -1.770 29.297 4.329 1.00 74.44 205 ARG A N 1
ATOM 1572 C CA . ARG A 1 205 ? -2.316 29.780 3.046 1.00 74.44 205 ARG A CA 1
ATOM 1573 C C . ARG A 1 205 ? -1.809 28.915 1.879 1.00 74.44 205 ARG A C 1
ATOM 1575 O O . ARG A 1 205 ? -0.752 28.301 1.964 1.00 74.44 205 ARG A O 1
ATOM 1582 N N . GLY A 1 206 ? -2.566 28.864 0.779 1.00 79.81 206 GLY A N 1
ATOM 1583 C CA . GLY A 1 206 ? -2.171 28.160 -0.452 1.00 79.81 206 GLY A CA 1
ATOM 1584 C C . GLY A 1 206 ? -2.743 26.742 -0.616 1.00 79.81 206 GLY A C 1
ATOM 1585 O O . GLY A 1 206 ? -3.762 26.388 -0.019 1.00 79.81 206 GLY A O 1
ATOM 1586 N N . LEU A 1 207 ? -2.123 25.935 -1.490 1.00 79.12 207 LEU A N 1
ATOM 1587 C CA . LEU A 1 207 ? -2.595 24.586 -1.850 1.00 79.12 207 LEU A CA 1
ATOM 1588 C C . LEU A 1 207 ? -2.642 23.652 -0.634 1.00 79.12 207 LEU A C 1
ATOM 1590 O O . LEU A 1 207 ? -3.673 23.032 -0.394 1.00 79.12 207 LEU A O 1
ATOM 1594 N N . THR A 1 208 ? -1.574 23.626 0.162 1.00 77.38 208 THR A N 1
ATOM 1595 C CA . THR A 1 208 ? -1.466 22.826 1.389 1.00 77.38 208 THR A CA 1
ATOM 1596 C C . THR A 1 208 ? -2.611 23.135 2.351 1.00 77.38 208 THR A C 1
ATOM 1598 O O . THR A 1 208 ? -3.311 22.228 2.786 1.00 77.38 208 THR A O 1
ATOM 1601 N N . GLY A 1 209 ? -2.909 24.418 2.581 1.00 75.19 209 GLY A N 1
ATOM 1602 C CA . GLY A 1 209 ? -4.060 24.846 3.378 1.00 75.19 209 GLY A CA 1
ATOM 1603 C C . GLY A 1 209 ? -5.404 24.349 2.873 1.00 75.19 209 GLY A C 1
ATOM 1604 O O . GLY A 1 209 ? -6.249 23.936 3.662 1.00 75.19 209 GLY A O 1
ATOM 1605 N N . ARG A 1 210 ? -5.607 24.379 1.550 1.00 76.81 210 ARG A N 1
ATOM 1606 C CA . ARG A 1 210 ? -6.832 23.865 0.921 1.00 76.81 210 ARG A CA 1
ATOM 1607 C C . ARG A 1 210 ? -6.961 22.355 1.091 1.00 76.81 210 ARG A C 1
ATOM 1609 O O . ARG A 1 210 ? -8.061 21.892 1.373 1.00 76.81 210 ARG A O 1
ATOM 1616 N N . VAL A 1 211 ? -5.863 21.612 0.954 1.00 76.44 211 VAL A N 1
ATOM 1617 C CA . VAL A 1 211 ? -5.843 20.155 1.148 1.00 76.44 211 VAL A CA 1
ATOM 1618 C C . VAL A 1 211 ? -6.127 19.803 2.604 1.00 76.44 211 VAL A C 1
ATOM 1620 O O . VAL A 1 211 ? -7.039 19.022 2.844 1.00 76.44 211 VAL A O 1
ATOM 1623 N N . LEU A 1 212 ? -5.437 20.418 3.574 1.00 76.25 212 LEU A N 1
ATOM 1624 C CA . LEU A 1 212 ? -5.691 20.161 4.999 1.00 76.25 212 LEU A CA 1
ATOM 1625 C C . LEU A 1 212 ? -7.139 20.495 5.375 1.00 76.25 212 LEU A C 1
ATOM 1627 O O . LEU A 1 212 ? -7.833 19.670 5.957 1.00 76.25 212 LEU A O 1
ATOM 1631 N N . ARG A 1 213 ? -7.645 21.651 4.937 1.00 75.56 213 ARG A N 1
ATOM 1632 C CA . ARG A 1 213 ? -9.041 22.041 5.170 1.00 75.56 213 ARG A CA 1
ATOM 1633 C C . ARG A 1 213 ? -10.033 21.059 4.546 1.00 75.56 213 ARG A C 1
ATOM 1635 O O . ARG A 1 213 ? -11.058 20.746 5.148 1.00 75.56 213 ARG A O 1
ATOM 1642 N N . TRP A 1 214 ? -9.739 20.573 3.338 1.00 77.19 214 TRP A N 1
ATOM 1643 C CA . TRP A 1 214 ? -10.555 19.563 2.670 1.00 77.19 214 TRP A CA 1
ATOM 1644 C C . TRP A 1 214 ? -10.493 18.211 3.374 1.00 77.19 214 TRP A C 1
ATOM 1646 O O . TRP A 1 214 ? -11.517 17.536 3.396 1.00 77.19 214 TRP A O 1
ATOM 1656 N N . VAL A 1 215 ? -9.354 17.818 3.953 1.00 73.31 215 VAL A N 1
ATOM 1657 C CA . VAL A 1 215 ? -9.209 16.597 4.766 1.00 73.31 215 VAL A CA 1
ATOM 1658 C C . VAL A 1 215 ? -10.017 16.717 6.062 1.00 73.31 215 VAL A C 1
ATOM 1660 O O . VAL A 1 215 ? -10.773 15.802 6.390 1.00 73.31 215 VAL A O 1
ATOM 1663 N N . ASP A 1 216 ? -9.964 17.873 6.721 1.00 69.12 216 ASP A N 1
ATOM 1664 C CA . ASP A 1 216 ? -10.643 18.103 8.003 1.00 69.12 216 ASP A CA 1
ATOM 1665 C C . ASP A 1 216 ? -12.140 18.395 7.866 1.00 69.12 216 ASP A C 1
ATOM 1667 O O . ASP A 1 216 ? -12.896 18.227 8.820 1.00 69.12 216 ASP A O 1
ATOM 1671 N N . GLY A 1 217 ? -12.588 18.784 6.669 1.00 60.38 217 GLY A N 1
ATOM 1672 C CA . GLY A 1 217 ? -13.988 19.101 6.392 1.00 60.38 217 GLY A CA 1
ATOM 1673 C C . GLY A 1 217 ? -14.427 20.457 6.938 1.00 60.38 217 GLY A C 1
ATOM 1674 O O . GLY A 1 217 ? -15.623 20.656 7.136 1.00 60.38 217 GLY A O 1
ATOM 1675 N N . ALA A 1 218 ? -13.492 21.385 7.181 1.00 66.38 218 ALA A N 1
ATOM 1676 C CA . ALA A 1 218 ? -13.850 22.692 7.716 1.00 66.38 218 ALA A CA 1
ATOM 1677 C C . ALA A 1 218 ? -14.787 23.424 6.732 1.00 66.38 218 ALA A C 1
ATOM 1679 O O . ALA A 1 218 ? -14.516 23.426 5.520 1.00 66.38 218 ALA A O 1
ATOM 1680 N N . PRO A 1 219 ? -15.879 24.037 7.224 1.00 52.88 219 PRO A N 1
ATOM 1681 C CA . PRO A 1 219 ? -16.846 24.709 6.371 1.00 52.88 219 PRO A CA 1
ATOM 1682 C C . PRO A 1 219 ? -16.142 25.765 5.518 1.00 52.88 219 PRO A C 1
ATOM 1684 O O . PRO A 1 219 ? -15.252 26.484 5.984 1.00 52.88 219 PRO A O 1
ATOM 1687 N N . ARG A 1 220 ? -16.515 25.849 4.233 1.00 51.69 220 ARG A N 1
ATOM 1688 C CA . ARG A 1 220 ? -16.089 26.973 3.393 1.00 51.69 220 ARG A CA 1
ATOM 1689 C C . ARG A 1 220 ? -16.540 28.237 4.114 1.00 51.69 220 ARG A C 1
ATOM 1691 O O . ARG A 1 220 ? -17.723 28.345 4.418 1.00 51.69 220 ARG A O 1
ATOM 1698 N N . SER A 1 221 ? -15.625 29.168 4.381 1.00 48.25 221 SER A N 1
ATOM 1699 C CA . SER A 1 221 ? -16.010 30.512 4.799 1.00 48.25 221 SER A CA 1
ATOM 1700 C C . SER A 1 221 ? -16.995 31.020 3.754 1.00 48.25 221 SER A C 1
ATOM 1702 O O . SER A 1 221 ? -16.614 31.212 2.597 1.00 48.25 221 SER A O 1
ATOM 1704 N N . ALA A 1 222 ? -18.271 31.117 4.125 1.00 40.56 222 ALA A N 1
ATOM 1705 C CA . ALA A 1 222 ? -19.258 31.752 3.280 1.00 40.56 222 ALA A CA 1
ATOM 1706 C C . ALA A 1 222 ? -18.720 33.154 2.994 1.00 40.56 222 ALA A C 1
ATOM 1708 O O . ALA A 1 222 ? -18.307 33.858 3.921 1.00 40.56 222 ALA A O 1
ATOM 1709 N N . ALA A 1 223 ? -18.655 33.534 1.717 1.00 40.25 223 ALA A N 1
ATOM 1710 C CA . ALA A 1 223 ? -18.479 34.937 1.384 1.00 40.25 223 ALA A CA 1
ATOM 1711 C C . ALA A 1 223 ? -19.536 35.722 2.181 1.00 40.25 223 ALA A C 1
ATOM 1713 O O . ALA A 1 223 ? -20.664 35.225 2.297 1.00 40.25 223 ALA A O 1
ATOM 1714 N N . PRO A 1 224 ? -19.189 36.871 2.786 1.00 40.38 224 PRO A N 1
ATOM 1715 C CA . PRO A 1 224 ? -20.158 37.633 3.555 1.00 40.38 224 PRO A CA 1
ATOM 1716 C C . PRO A 1 224 ? -21.390 37.857 2.679 1.00 40.38 224 PRO A C 1
ATOM 1718 O O . PRO A 1 224 ? -21.281 38.346 1.553 1.00 40.38 224 PRO A O 1
ATOM 1721 N N . ALA A 1 225 ? -22.549 37.413 3.168 1.00 45.19 225 ALA A N 1
ATOM 1722 C CA . ALA A 1 225 ? -23.805 37.596 2.466 1.00 45.19 225 ALA A CA 1
ATOM 1723 C C . ALA A 1 225 ? -23.975 39.096 2.153 1.00 45.19 225 ALA A C 1
ATOM 1725 O O . ALA A 1 225 ? -23.687 39.927 3.024 1.00 45.19 225 ALA A O 1
ATOM 1726 N N . PRO A 1 226 ? -24.452 39.471 0.952 1.00 51.38 226 PRO A N 1
ATOM 1727 C CA . PRO A 1 226 ? -24.533 40.871 0.517 1.00 51.38 226 PRO A CA 1
ATOM 1728 C C . PRO A 1 226 ? -25.364 41.769 1.456 1.00 51.38 226 PRO A C 1
ATOM 1730 O O . PRO A 1 226 ? -25.210 42.988 1.442 1.00 51.38 226 PRO A O 1
ATOM 1733 N N . ALA A 1 227 ? -26.180 41.182 2.338 1.00 54.38 227 ALA A N 1
ATOM 1734 C CA . ALA A 1 227 ? -26.928 41.889 3.375 1.00 54.38 227 ALA A CA 1
ATOM 1735 C C . ALA A 1 227 ? -26.039 42.604 4.417 1.00 54.38 227 ALA A C 1
ATOM 1737 O O . ALA A 1 227 ? -26.395 43.690 4.870 1.00 54.38 227 ALA A O 1
ATOM 1738 N N . ALA A 1 228 ? -24.867 42.054 4.766 1.00 51.62 228 ALA A N 1
ATOM 1739 C CA . ALA A 1 228 ? -23.970 42.673 5.751 1.00 51.62 228 ALA A CA 1
ATOM 1740 C C . ALA A 1 228 ? -23.242 43.910 5.186 1.00 51.62 228 ALA A C 1
ATOM 1742 O O . ALA A 1 228 ? -23.028 44.886 5.902 1.00 51.62 228 ALA A O 1
ATOM 1743 N N . ALA A 1 229 ? -22.926 43.904 3.886 1.00 50.97 229 ALA A N 1
ATOM 1744 C CA . ALA A 1 229 ? -22.339 45.054 3.196 1.00 50.97 229 ALA A CA 1
ATOM 1745 C C . ALA A 1 229 ? -23.355 46.201 3.025 1.00 50.97 229 ALA A C 1
ATOM 1747 O O . ALA A 1 229 ? -23.006 47.367 3.200 1.00 50.97 229 ALA A O 1
ATOM 1748 N N . ALA A 1 230 ? -24.626 45.874 2.766 1.00 52.72 230 ALA A N 1
ATOM 1749 C CA . ALA A 1 230 ? -25.699 46.864 2.666 1.00 52.72 230 ALA A CA 1
ATOM 1750 C C . ALA A 1 230 ? -26.013 47.543 4.015 1.00 52.72 230 ALA A C 1
ATOM 1752 O O . ALA A 1 230 ? -26.309 48.736 4.047 1.00 52.72 230 ALA A O 1
ATOM 1753 N N . ALA A 1 231 ? -25.912 46.815 5.134 1.00 55.72 231 ALA A N 1
ATOM 1754 C CA . ALA A 1 231 ? -26.089 47.383 6.471 1.00 55.72 231 ALA A CA 1
ATOM 1755 C C . ALA A 1 231 ? -24.949 48.347 6.853 1.00 55.72 231 ALA A C 1
ATOM 1757 O O . ALA A 1 231 ? -25.211 49.411 7.408 1.00 55.72 231 ALA A O 1
ATOM 1758 N N . ALA A 1 232 ? -23.701 48.022 6.495 1.00 56.00 232 ALA A N 1
ATOM 1759 C CA . ALA A 1 232 ? -22.553 48.901 6.728 1.00 56.00 232 ALA A CA 1
ATOM 1760 C C . ALA A 1 232 ? -22.621 50.197 5.896 1.00 56.00 232 ALA A C 1
ATOM 1762 O O . ALA A 1 232 ? -22.270 51.264 6.397 1.00 56.00 232 ALA A O 1
ATOM 1763 N N . ALA A 1 233 ? -23.133 50.124 4.661 1.00 55.12 233 ALA A N 1
ATOM 1764 C CA . ALA A 1 233 ? -23.340 51.298 3.812 1.00 55.12 233 ALA A CA 1
ATOM 1765 C C . ALA A 1 233 ? -24.415 52.249 4.376 1.00 55.12 233 ALA A C 1
ATOM 1767 O O . ALA A 1 233 ? -24.198 53.456 4.426 1.00 55.12 233 ALA A O 1
ATOM 1768 N N . ARG A 1 234 ? -25.530 51.716 4.900 1.00 56.69 234 ARG A N 1
ATOM 1769 C CA . ARG A 1 234 ? -26.611 52.537 5.486 1.00 56.69 234 ARG A CA 1
ATOM 1770 C C . ARG A 1 234 ? -26.206 53.279 6.763 1.00 56.69 234 ARG A C 1
ATOM 1772 O O . ARG A 1 234 ? -26.725 54.356 7.022 1.00 56.69 234 ARG A O 1
ATOM 1779 N N . VAL A 1 235 ? -25.281 52.724 7.549 1.00 58.53 235 VAL A N 1
ATOM 1780 C CA . VAL A 1 235 ? -24.759 53.377 8.767 1.00 58.53 235 VAL A CA 1
ATOM 1781 C C . VAL A 1 235 ? -23.777 54.507 8.431 1.00 58.53 235 VAL A C 1
ATOM 1783 O O . VAL A 1 235 ? -23.665 55.470 9.188 1.00 58.53 235 VAL A O 1
ATOM 1786 N N . ALA A 1 236 ? -23.081 54.423 7.294 1.00 56.72 236 ALA A N 1
ATOM 1787 C CA . ALA A 1 236 ? -22.205 55.496 6.823 1.00 56.72 236 ALA A CA 1
ATOM 1788 C C . ALA A 1 236 ? -22.998 56.704 6.287 1.00 56.72 236 ALA A C 1
ATOM 1790 O O . ALA A 1 236 ? -22.564 57.840 6.452 1.00 56.72 236 ALA A O 1
ATOM 1791 N N . GLU A 1 237 ? -24.175 56.463 5.706 1.00 55.38 237 GLU A N 1
ATOM 1792 C CA . GLU A 1 237 ? -25.038 57.494 5.111 1.00 55.38 237 GLU A CA 1
ATOM 1793 C C . GLU A 1 237 ? -25.866 58.276 6.151 1.00 55.38 237 GLU A C 1
ATOM 1795 O O . GLU A 1 237 ? -26.299 59.394 5.894 1.00 55.38 237 GLU A O 1
ATOM 1800 N N . SER A 1 238 ? -26.058 57.730 7.358 1.00 52.22 238 SER A N 1
ATOM 1801 C CA . SER A 1 238 ? -26.886 58.336 8.411 1.00 52.22 238 SER A CA 1
ATOM 1802 C C . SER A 1 238 ? -26.117 59.215 9.407 1.00 52.22 238 SER A C 1
ATOM 1804 O O . SER A 1 238 ? -26.617 59.463 10.507 1.00 52.22 238 SER A O 1
ATOM 1806 N N . ARG A 1 239 ? -24.891 59.652 9.091 1.00 47.38 239 ARG A N 1
ATOM 1807 C CA . ARG A 1 239 ? -24.100 60.537 9.962 1.00 47.38 239 ARG A CA 1
ATOM 1808 C C . ARG A 1 239 ? -24.255 61.991 9.477 1.00 47.38 239 ARG A C 1
ATOM 1810 O O . ARG A 1 239 ? -23.604 62.349 8.502 1.00 47.38 239 ARG A O 1
ATOM 1817 N N . PRO A 1 240 ? -25.115 62.824 10.095 1.00 51.22 240 PRO A N 1
ATOM 1818 C CA . PRO A 1 240 ? -25.323 64.191 9.632 1.00 51.22 240 PRO A CA 1
ATOM 1819 C C . PRO A 1 240 ? -24.116 65.087 9.938 1.00 51.22 240 PRO A C 1
ATOM 1821 O O . PRO A 1 240 ? -23.540 65.044 11.029 1.00 51.22 240 PRO A O 1
ATOM 1824 N N . ASP A 1 241 ? -23.780 65.896 8.937 1.00 47.94 241 ASP A N 1
ATOM 1825 C CA . ASP A 1 241 ? -22.781 66.961 8.922 1.00 47.94 241 ASP A CA 1
ATOM 1826 C C . ASP A 1 241 ? -22.991 67.937 10.093 1.00 47.94 241 ASP A C 1
ATOM 1828 O O . ASP A 1 241 ? -24.045 68.561 10.221 1.00 47.94 241 ASP A O 1
ATOM 1832 N N . ARG A 1 242 ? -21.984 68.093 10.960 1.00 45.41 242 ARG A N 1
ATOM 1833 C CA . ARG A 1 242 ? -21.906 69.220 11.901 1.00 45.41 242 ARG A CA 1
ATOM 1834 C C . ARG A 1 242 ? -20.927 70.235 11.325 1.00 45.41 242 ARG A C 1
ATOM 1836 O O . ARG A 1 242 ? -19.762 70.272 11.714 1.00 45.41 242 ARG A O 1
ATOM 1843 N N . GLN A 1 243 ? -21.420 71.043 10.394 1.00 44.41 243 GLN A N 1
ATOM 1844 C CA . GLN A 1 243 ? -20.815 72.323 10.061 1.00 44.41 243 GLN A CA 1
ATOM 1845 C C . GLN A 1 243 ? -21.693 73.459 10.587 1.00 44.41 243 GLN A C 1
ATOM 1847 O O . GLN A 1 243 ? -22.891 73.518 10.326 1.00 44.41 243 GLN A O 1
ATOM 1852 N N . ASP A 1 244 ? -21.000 74.362 11.275 1.00 40.72 244 ASP A N 1
ATOM 1853 C CA . ASP A 1 244 ? -21.168 75.813 11.258 1.00 40.72 244 ASP A CA 1
ATOM 1854 C C . ASP A 1 244 ? -21.708 76.508 12.523 1.00 40.72 244 ASP A C 1
ATOM 1856 O O . ASP A 1 244 ? -22.499 75.961 13.290 1.00 40.72 244 ASP A O 1
ATOM 1860 N N . ALA A 1 245 ? -21.228 77.749 12.677 1.00 44.19 245 ALA A N 1
ATOM 1861 C CA . ALA A 1 245 ? -21.257 78.697 13.799 1.00 44.19 245 ALA A CA 1
ATOM 1862 C C . ALA A 1 245 ? -19.988 78.638 14.680 1.00 44.19 245 ALA A C 1
ATOM 1864 O O . ALA A 1 245 ? -19.782 77.705 15.444 1.00 44.19 245 ALA A O 1
ATOM 1865 N N . GLY A 1 246 ? -19.070 79.604 14.682 1.00 36.22 246 GLY A N 1
ATOM 1866 C CA . GLY A 1 246 ? -19.102 80.954 14.134 1.00 36.22 246 GLY A CA 1
ATOM 1867 C C . GLY A 1 246 ? -18.446 81.918 15.128 1.00 36.22 246 GLY A C 1
ATOM 1868 O O . GLY A 1 246 ? -18.887 82.031 16.262 1.00 36.22 246 GLY A O 1
ATOM 1869 N N . HIS A 1 247 ? -17.435 82.637 14.640 1.00 38.44 247 HIS A N 1
ATOM 1870 C CA . HIS A 1 247 ? -16.988 83.966 15.076 1.00 38.44 247 HIS A CA 1
ATOM 1871 C C . HIS A 1 247 ? -16.246 84.181 16.420 1.00 38.44 247 HIS A C 1
ATOM 1873 O O . HIS A 1 247 ? -16.822 84.225 17.497 1.00 38.44 247 HIS A O 1
ATOM 1879 N N . ALA A 1 248 ? -14.957 84.513 16.243 1.00 40.59 248 ALA A N 1
ATOM 1880 C CA . ALA A 1 248 ? -14.261 85.709 16.743 1.00 40.59 248 ALA A CA 1
ATOM 1881 C C . ALA A 1 248 ? -14.091 85.931 18.261 1.00 40.59 248 ALA A C 1
ATOM 1883 O O . ALA A 1 248 ? -15.032 86.267 18.964 1.00 40.59 248 ALA A O 1
ATOM 1884 N N . ALA A 1 249 ? -12.836 86.010 18.723 1.00 42.47 249 ALA A N 1
ATOM 1885 C CA . ALA A 1 249 ? -12.109 87.287 18.825 1.00 42.47 249 ALA A CA 1
ATOM 1886 C C . ALA A 1 249 ? -10.776 87.157 19.598 1.00 42.47 249 ALA A C 1
ATOM 1888 O O . ALA A 1 249 ? -10.730 86.536 20.650 1.00 42.47 249 ALA A O 1
ATOM 1889 N N . ARG A 1 250 ? -9.753 87.855 19.068 1.00 43.62 250 ARG A N 1
ATOM 1890 C CA . ARG A 1 250 ? -8.658 88.604 19.740 1.00 43.62 250 ARG A CA 1
ATOM 1891 C C . ARG A 1 250 ? -7.790 87.870 20.783 1.00 43.62 250 ARG A C 1
ATOM 1893 O O . ARG A 1 250 ? -8.268 87.491 21.835 1.00 43.62 250 ARG A O 1
ATOM 1900 N N . ALA A 1 251 ? -6.510 87.607 20.510 1.00 45.69 251 ALA A N 1
ATOM 1901 C CA . ALA A 1 251 ? -5.346 88.517 20.423 1.00 45.69 251 ALA A CA 1
ATOM 1902 C C . ALA A 1 251 ? -4.560 88.629 21.746 1.00 45.69 251 ALA A C 1
ATOM 1904 O O . ALA A 1 251 ? -5.152 88.673 22.817 1.00 45.69 251 ALA A O 1
ATOM 1905 N N . VAL A 1 252 ? -3.240 88.803 21.578 1.00 42.44 252 VAL A N 1
ATOM 1906 C CA . VAL A 1 252 ? -2.182 89.164 22.548 1.00 42.44 252 VAL A CA 1
ATOM 1907 C C . VAL A 1 252 ? -1.353 87.992 23.114 1.00 42.44 252 VAL A C 1
ATOM 1909 O O . VAL A 1 252 ? -1.736 87.320 24.062 1.00 42.44 252 VAL A O 1
ATOM 1912 N N . SER A 1 253 ? -0.169 87.814 22.516 1.00 45.94 253 SER A N 1
ATOM 1913 C CA . SER A 1 253 ? 1.107 87.510 23.196 1.00 45.94 253 SER A CA 1
ATOM 1914 C C . SER A 1 253 ? 1.811 88.851 23.499 1.00 45.94 253 SER A C 1
ATOM 1916 O O . SER A 1 253 ? 1.465 89.833 22.828 1.00 45.94 253 SER A O 1
ATOM 1918 N N . PRO A 1 254 ? 2.798 88.945 24.411 1.00 59.44 254 PRO A N 1
ATOM 1919 C CA . PRO A 1 254 ? 3.624 87.887 25.010 1.00 59.44 254 PRO A CA 1
ATOM 1920 C C . PRO A 1 254 ? 3.336 87.567 26.481 1.00 59.44 254 PRO A C 1
ATOM 1922 O O . PRO A 1 254 ? 2.747 88.415 27.184 1.00 59.44 254 PRO A O 1
#

Radius of gyration: 29.46 Å; Cα contacts (8 Å, |Δi|>4): 134; chains: 1; bounding box: 50×109×59 Å

Solvent-accessible surface area (backbone atoms only — not comparable to full-atom values): 15754 Å² total; per-residue (Å²): 136,84,70,95,82,77,48,72,58,34,58,49,52,49,50,52,54,42,54,50,32,51,51,49,31,49,56,34,46,52,53,57,46,40,71,77,56,54,57,94,90,61,82,75,82,77,64,66,62,63,57,57,51,50,40,50,49,51,25,52,54,32,47,57,56,38,53,64,45,49,53,55,50,46,63,66,45,47,69,68,74,72,44,81,76,84,62,87,46,73,69,54,43,51,54,52,49,46,49,49,52,28,51,51,36,48,51,53,50,44,52,55,55,54,32,52,76,71,70,52,70,100,59,96,67,65,58,72,61,52,55,52,56,46,46,52,52,27,53,53,30,46,50,49,52,48,59,71,43,37,68,48,49,63,64,47,64,45,73,75,63,32,30,50,102,85,69,46,75,57,82,56,84,91,58,71,57,84,87,56,72,94,79,74,78,61,82,79,69,86,69,85,76,77,78,82,74,79,79,74,80,84,64,58,85,63,68,68,22,52,51,52,37,62,47,65,60,60,76,78,81,70,73,80,58,71,67,62,60,54,53,56,52,55,61,65,72,70,64,81,83,90,78,86,89,81,83,88,81,84,88,83,83,135

Secondary structure (DSSP, 8-state):
---TT--HHHHHHHHHHHHHHHHHHHHHHHHHHHHHSPPTT------SHHHHHHHHHHHHHHHHHHHHHHHHHHHHHHHHHT-SSS-SSHHHHHHHHHHHHHHHHHHHHHHHHHHHHTT---SSS-HHHHHHHHHHHHHHHHHHHHHHHHHHHHHT-SHHHHB-TTS-B---TTS--TTS-TTS-S----------------PPSSHHHHHHHHHHTPPP-PPPPHHHHHHHHHHHHT----------------

Sequence (254 aa):
MASPNRNARSAVVLGRLLGLAFVVCFGTGLYSYFLQQPLPGMRFATRPAQLYQFTQGLHITAGIAIIPLLLAKLNVVMPALVQTPPVRGVVHLLERLSIAVFVAAAIVQVVTGLLNTYQWYPWPFPFKQVHNALAYVLIGSLALHIGVKLRVISRYWRARDSYDEHGRFVADPTVGSELLPPGQEAPLAAVPSADAVPVAASYPRGLTGRVLRWVDGAPRSAAPAPAAAAAAARVAESRPDRQDAGHAARAVSP